Protein AF-A0A9P1F4H4-F1 (afdb_monomer_lite)

Secondary structure (DSSP, 8-state):
-------SS--EE-HHHHHHHHHHHHHHHHHHHHHHHHHHHH--HHHHHHHHHHHHHHHHHHHHHTT-SEEPPTT-HHHHHHHHHHHHHHHHHHHHHHHHHHH-GGGHHHHHHHHHHHHHHHHHHHHHHHHHHHHHHHHTTS-HHHHHHHHHHHHHHHHHHHHHHHHHHHHHHHHHHHHHHHSS-HHHHHHHHHHHHHHHHTT--HHHHHHHHHTTS------------------------PPPPP-------

Radius of gyration: 36.41 Å; chains: 1; bounding box: 91×75×61 Å

Structure (mmCIF, N/CA/C/O backbone):
data_AF-A0A9P1F4H4-F1
#
_entry.id   AF-A0A9P1F4H4-F1
#
loop_
_atom_site.group_PDB
_atom_site.id
_atom_site.type_symbol
_atom_site.label_atom_id
_atom_site.label_alt_id
_atom_site.label_comp_id
_atom_site.label_asym_id
_atom_site.label_entity_id
_atom_site.label_seq_id
_atom_site.pdbx_PDB_ins_code
_atom_site.Cartn_x
_atom_site.Cartn_y
_atom_site.Cartn_z
_atom_site.occupancy
_atom_site.B_iso_or_equiv
_atom_site.auth_seq_id
_atom_site.auth_comp_id
_atom_site.auth_asym_id
_atom_site.auth_atom_id
_atom_site.pdbx_PDB_model_num
ATOM 1 N N . MET A 1 1 ? 8.813 -5.422 3.348 1.00 33.38 1 MET A N 1
ATOM 2 C CA . MET A 1 1 ? 9.535 -4.583 2.373 1.00 33.38 1 MET A CA 1
ATOM 3 C C . MET A 1 1 ? 8.695 -4.510 1.101 1.00 33.38 1 MET A C 1
ATOM 5 O O . MET A 1 1 ? 8.593 -5.500 0.388 1.00 33.38 1 MET A O 1
ATOM 9 N N . LEU A 1 2 ? 7.966 -3.409 0.902 1.00 34.53 2 LEU A N 1
ATOM 10 C CA . LEU A 1 2 ? 7.129 -3.163 -0.278 1.00 34.53 2 LEU A CA 1
ATOM 11 C C . LEU A 1 2 ? 7.963 -2.325 -1.248 1.00 34.53 2 LEU A C 1
ATOM 13 O O . LEU A 1 2 ? 8.250 -1.175 -0.942 1.00 34.53 2 LEU A O 1
ATOM 17 N N . LYS A 1 3 ? 8.373 -2.901 -2.383 1.00 34.19 3 LYS A N 1
ATOM 18 C CA . LYS A 1 3 ? 8.986 -2.141 -3.478 1.00 34.19 3 LYS A CA 1
ATOM 19 C C . LYS A 1 3 ? 7.895 -1.248 -4.070 1.00 34.19 3 LYS A C 1
ATOM 21 O O . LYS A 1 3 ? 6.966 -1.757 -4.702 1.00 34.19 3 LYS A O 1
ATOM 26 N N . PHE A 1 4 ? 7.936 0.054 -3.804 1.00 42.41 4 PHE A N 1
ATOM 27 C CA . PHE A 1 4 ? 7.026 0.983 -4.456 1.00 42.41 4 PHE A CA 1
ATOM 28 C C . PHE A 1 4 ? 7.507 1.192 -5.890 1.00 42.41 4 PHE A C 1
ATOM 30 O O . PHE A 1 4 ? 8.654 1.521 -6.159 1.00 42.41 4 PHE A O 1
ATOM 37 N N . PHE A 1 5 ? 6.615 0.908 -6.836 1.00 48.91 5 PHE A N 1
ATOM 38 C CA . PHE A 1 5 ? 6.896 0.972 -8.261 1.00 48.91 5 PHE A CA 1
ATOM 39 C C . PHE A 1 5 ? 7.220 2.405 -8.687 1.00 48.91 5 PHE A C 1
ATOM 41 O O . PHE A 1 5 ? 6.328 3.206 -8.969 1.00 48.91 5 PHE A O 1
ATOM 48 N N . ASN A 1 6 ? 8.511 2.696 -8.800 1.00 43.12 6 ASN A N 1
ATOM 49 C CA . ASN A 1 6 ? 9.018 3.768 -9.633 1.00 43.12 6 ASN A CA 1
ATOM 50 C C . ASN A 1 6 ? 9.056 3.255 -11.082 1.00 43.12 6 ASN A C 1
ATOM 52 O O . ASN A 1 6 ? 10.020 2.649 -11.530 1.00 43.12 6 ASN A O 1
ATOM 56 N N . SER A 1 7 ? 7.959 3.435 -11.816 1.00 38.72 7 SER A N 1
ATOM 57 C CA . SER A 1 7 ? 7.973 3.338 -13.278 1.00 38.72 7 SER A CA 1
ATOM 58 C C . SER A 1 7 ? 6.879 4.228 -13.847 1.00 38.72 7 SER A C 1
ATOM 60 O O . SER A 1 7 ? 5.759 3.814 -14.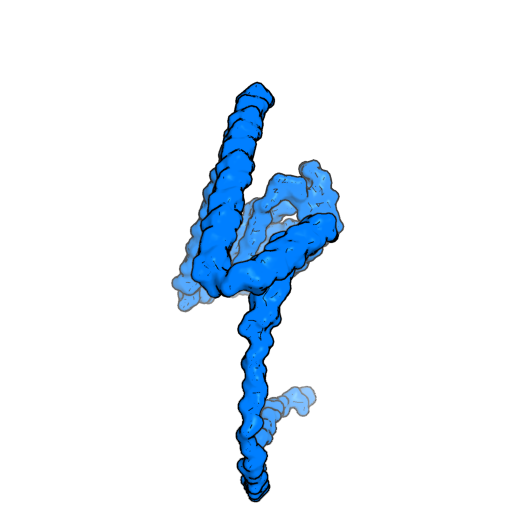147 1.00 38.72 7 SER A O 1
ATOM 62 N N . LYS A 1 8 ? 7.213 5.509 -14.009 1.00 48.25 8 LYS A N 1
ATOM 63 C CA . LYS A 1 8 ? 6.581 6.319 -15.047 1.00 48.25 8 LYS A CA 1
ATOM 64 C C . LYS A 1 8 ? 7.088 5.794 -16.390 1.00 48.25 8 LYS A C 1
ATOM 66 O O . LYS A 1 8 ? 8.049 6.341 -16.911 1.00 48.25 8 LYS A O 1
ATOM 71 N N . LYS A 1 9 ? 6.467 4.744 -16.928 1.00 52.03 9 LYS A N 1
ATOM 72 C CA . LYS A 1 9 ? 6.372 4.508 -18.385 1.00 52.03 9 LYS A CA 1
ATOM 73 C C . LYS A 1 9 ? 5.469 3.339 -18.749 1.00 52.03 9 LYS A C 1
ATOM 75 O O . LYS A 1 9 ? 4.825 3.407 -19.789 1.00 52.03 9 LYS A O 1
ATOM 80 N N . ASP A 1 10 ? 5.281 2.370 -17.861 1.00 54.84 10 ASP A N 1
ATOM 81 C CA . ASP A 1 10 ? 4.373 1.260 -18.129 1.00 54.84 10 ASP A CA 1
ATOM 82 C C . ASP A 1 10 ? 3.160 1.313 -17.198 1.00 54.84 10 ASP A C 1
ATOM 84 O O . ASP A 1 10 ? 3.206 0.881 -16.050 1.00 54.84 10 ASP A O 1
ATOM 88 N N . ASN A 1 11 ? 2.015 1.777 -17.716 1.00 67.12 11 ASN A N 1
ATOM 89 C CA . ASN A 1 11 ? 0.691 1.542 -17.111 1.00 67.12 11 ASN A CA 1
ATOM 90 C C . ASN A 1 11 ? 0.293 0.056 -17.248 1.00 67.12 11 ASN A C 1
ATOM 92 O O . ASN A 1 11 ? -0.826 -0.286 -17.641 1.00 67.12 11 ASN A O 1
ATOM 96 N N . ALA A 1 12 ? 1.244 -0.835 -16.997 1.00 78.75 12 ALA A N 1
ATOM 97 C CA . ALA A 1 12 ? 1.107 -2.266 -17.078 1.00 78.75 12 ALA A CA 1
ATOM 98 C C . ALA A 1 12 ? 0.744 -2.797 -15.697 1.00 78.75 12 ALA A C 1
ATOM 100 O O . ALA A 1 12 ? 1.462 -2.578 -14.725 1.00 78.75 12 ALA A O 1
ATOM 101 N N . LEU A 1 13 ? -0.367 -3.520 -15.607 1.00 84.12 13 LEU A N 1
ATOM 102 C CA . LEU A 1 13 ? -0.581 -4.419 -14.482 1.00 84.12 13 LEU A CA 1
ATOM 103 C C . LEU A 1 13 ? 0.118 -5.730 -14.804 1.00 84.12 13 LEU A C 1
ATOM 105 O O . LEU A 1 13 ? -0.304 -6.432 -15.720 1.00 84.12 13 LEU A O 1
ATOM 109 N N . THR A 1 14 ? 1.167 -6.050 -14.052 1.00 88.81 14 THR A N 1
ATOM 110 C CA . THR A 1 14 ? 1.870 -7.333 -14.150 1.00 88.81 14 THR A CA 1
ATOM 111 C C . THR A 1 14 ? 1.168 -8.410 -13.318 1.00 88.81 14 THR A C 1
ATOM 113 O O . THR A 1 14 ? 0.349 -8.118 -12.439 1.00 88.81 14 THR A O 1
ATOM 116 N N . ALA A 1 15 ? 1.486 -9.681 -13.576 1.00 90.00 15 ALA A N 1
ATOM 117 C CA . ALA A 1 15 ? 0.974 -10.796 -12.777 1.00 90.00 15 ALA A CA 1
ATOM 118 C C . ALA A 1 15 ? 1.385 -10.681 -11.297 1.00 90.00 15 ALA A C 1
ATOM 120 O O . ALA A 1 15 ? 0.568 -10.927 -10.407 1.00 90.00 15 ALA A O 1
ATOM 121 N N . GLU A 1 16 ? 2.610 -10.222 -11.034 1.00 91.19 16 GLU A N 1
ATOM 122 C CA . GLU A 1 16 ? 3.117 -9.979 -9.683 1.00 91.19 16 GLU A CA 1
ATOM 123 C C . GLU A 1 16 ? 2.310 -8.892 -8.958 1.00 91.19 16 GLU A C 1
ATOM 125 O O . GLU A 1 16 ? 1.878 -9.096 -7.821 1.00 91.19 16 GLU A O 1
ATOM 130 N N . MET A 1 17 ? 2.001 -7.780 -9.637 1.00 88.81 17 MET A N 1
ATOM 131 C CA . MET A 1 17 ? 1.156 -6.720 -9.077 1.00 88.81 17 MET A CA 1
ATOM 132 C C . MET A 1 17 ? -0.247 -7.231 -8.745 1.00 88.81 17 MET A C 1
ATOM 134 O O . MET A 1 17 ? -0.794 -6.912 -7.692 1.00 88.81 17 MET A O 1
ATOM 138 N N . ILE A 1 18 ? -0.843 -8.059 -9.608 1.00 92.06 18 ILE A N 1
ATOM 139 C CA . ILE A 1 18 ? -2.146 -8.677 -9.327 1.00 92.06 18 ILE A CA 1
ATOM 140 C C . ILE A 1 18 ? -2.066 -9.592 -8.097 1.00 92.06 18 ILE A C 1
ATOM 142 O O . ILE A 1 18 ? -2.954 -9.539 -7.241 1.00 92.06 18 ILE A O 1
ATOM 146 N N . ALA A 1 19 ? -1.012 -10.402 -7.969 1.00 93.12 19 ALA A N 1
ATOM 147 C CA . ALA A 1 19 ? -0.794 -11.244 -6.794 1.00 93.12 19 ALA A CA 1
ATOM 148 C C . ALA A 1 19 ? -0.626 -10.404 -5.515 1.00 93.12 19 ALA A C 1
ATOM 150 O O . ALA A 1 19 ? -1.225 -10.712 -4.481 1.00 93.12 19 ALA A O 1
ATOM 151 N N . GLN A 1 20 ? 0.117 -9.300 -5.587 1.00 93.00 20 GLN A N 1
ATOM 152 C CA . GLN A 1 20 ? 0.240 -8.334 -4.499 1.00 93.00 20 GLN A CA 1
ATOM 153 C C . GLN A 1 20 ? -1.118 -7.723 -4.127 1.00 93.00 20 GLN A C 1
ATOM 155 O O . GLN A 1 20 ? -1.509 -7.790 -2.963 1.00 93.00 20 GLN A O 1
ATOM 160 N N . PHE A 1 21 ? -1.890 -7.216 -5.092 1.00 93.69 21 PHE A N 1
ATOM 161 C CA . PHE A 1 21 ? -3.208 -6.637 -4.820 1.00 93.69 21 PHE A CA 1
ATOM 162 C C . PHE A 1 21 ? -4.179 -7.651 -4.209 1.00 93.69 21 PHE A C 1
ATOM 164 O O . PHE A 1 21 ? -4.994 -7.271 -3.369 1.00 93.69 21 PHE A O 1
ATOM 171 N N . ARG A 1 22 ? -4.089 -8.940 -4.568 1.00 95.12 22 ARG A N 1
ATOM 172 C CA . ARG A 1 22 ? -4.869 -10.012 -3.922 1.00 95.12 22 ARG A CA 1
ATOM 173 C C . ARG A 1 22 ? -4.494 -10.180 -2.449 1.00 95.12 22 ARG A C 1
ATOM 175 O O . ARG A 1 22 ? -5.396 -10.251 -1.614 1.00 95.12 22 ARG A O 1
ATOM 182 N N . ARG A 1 23 ? -3.196 -10.198 -2.123 1.00 95.81 23 ARG A N 1
ATOM 183 C CA . ARG A 1 23 ? -2.710 -10.250 -0.731 1.00 95.81 23 ARG A CA 1
ATOM 184 C C . ARG A 1 23 ? -3.177 -9.030 0.062 1.00 95.81 23 ARG A C 1
ATOM 186 O O . ARG A 1 23 ? -3.772 -9.180 1.127 1.00 95.81 23 ARG A O 1
ATOM 193 N N . GLU A 1 24 ? -3.002 -7.838 -0.501 1.00 94.25 24 GLU A N 1
ATOM 194 C CA . GLU A 1 24 ? -3.447 -6.581 0.110 1.00 94.25 24 GLU A CA 1
ATOM 195 C C . GLU A 1 24 ? -4.960 -6.563 0.339 1.00 94.25 24 GLU A C 1
ATOM 197 O O . GLU A 1 24 ? -5.418 -6.167 1.406 1.00 94.25 24 GLU A O 1
ATOM 202 N N . ARG A 1 25 ? -5.758 -7.056 -0.615 1.00 95.12 25 ARG A N 1
ATOM 203 C CA . ARG A 1 25 ? -7.213 -7.162 -0.458 1.00 95.12 25 ARG A CA 1
ATOM 204 C C . ARG A 1 25 ? -7.600 -8.025 0.738 1.00 95.12 25 ARG A C 1
ATOM 206 O O . ARG A 1 25 ? -8.531 -7.666 1.453 1.00 95.12 25 ARG A O 1
ATOM 213 N N . ASN A 1 26 ? -6.943 -9.167 0.923 1.00 96.06 26 ASN A N 1
ATOM 214 C CA . ASN A 1 26 ? -7.241 -10.066 2.037 1.00 96.06 26 ASN A CA 1
ATOM 215 C C . ASN A 1 26 ? -6.851 -9.437 3.377 1.00 96.06 26 ASN A C 1
ATOM 217 O O . ASN A 1 26 ? -7.652 -9.472 4.306 1.00 96.06 26 ASN A O 1
ATOM 221 N N . SER A 1 27 ? -5.692 -8.777 3.439 1.00 95.94 27 SER A N 1
ATOM 222 C CA . SER A 1 27 ? -5.282 -7.999 4.613 1.00 95.94 27 SER A CA 1
ATOM 223 C C . SER A 1 27 ? -6.310 -6.910 4.959 1.00 95.94 27 SER A C 1
ATOM 225 O O . SER A 1 27 ? -6.843 -6.887 6.066 1.00 95.94 27 SER A O 1
ATOM 227 N N . LEU A 1 28 ? -6.723 -6.100 3.975 1.00 96.12 28 LEU A N 1
ATOM 228 C CA . LEU A 1 28 ? -7.724 -5.044 4.167 1.00 96.12 28 LEU A CA 1
ATOM 229 C C . LEU A 1 28 ? -9.092 -5.578 4.614 1.00 96.12 28 LEU A C 1
ATOM 231 O O . LEU A 1 28 ? -9.788 -4.900 5.366 1.00 96.12 28 LEU A O 1
ATOM 235 N N . LYS A 1 29 ? -9.503 -6.777 4.177 1.00 97.31 29 LYS A N 1
ATOM 236 C CA . LYS A 1 29 ? -10.727 -7.417 4.692 1.00 97.31 29 LYS A CA 1
ATOM 237 C C . LYS A 1 29 ? -10.613 -7.716 6.186 1.00 97.31 29 LYS A C 1
ATOM 239 O O . LYS A 1 29 ? -11.554 -7.427 6.918 1.00 97.31 29 LYS A O 1
ATOM 244 N N . GLY A 1 30 ? -9.474 -8.257 6.623 1.00 96.75 30 GLY A N 1
ATOM 245 C CA . GLY A 1 30 ? -9.198 -8.519 8.037 1.00 96.75 30 GLY A CA 1
ATOM 246 C C . GLY A 1 30 ? -9.217 -7.237 8.869 1.00 96.75 30 GLY A C 1
ATOM 247 O O . GLY A 1 30 ? -9.912 -7.167 9.884 1.00 96.75 30 GLY A O 1
ATOM 248 N N . SER A 1 31 ? -8.548 -6.182 8.398 1.00 96.81 31 SER A N 1
ATOM 249 C CA . SER A 1 31 ? -8.565 -4.874 9.065 1.00 96.81 31 SER A CA 1
ATOM 250 C C . SER A 1 31 ? -9.961 -4.244 9.094 1.00 96.81 31 SER A C 1
ATOM 252 O O . SER A 1 31 ? -10.329 -3.655 10.104 1.00 96.81 31 SER A O 1
ATOM 254 N N . HIS A 1 32 ? -10.766 -4.388 8.033 1.00 97.75 32 HIS A N 1
ATOM 255 C CA . HIS A 1 32 ? -12.146 -3.887 8.009 1.00 97.75 32 HIS A CA 1
ATOM 256 C C . HIS A 1 32 ? -13.021 -4.595 9.042 1.00 97.75 32 HIS A C 1
ATOM 258 O O . HIS A 1 32 ? -13.700 -3.928 9.815 1.00 97.75 32 HIS A O 1
ATOM 264 N N . ALA A 1 33 ? -12.985 -5.931 9.072 1.00 97.75 33 ALA A N 1
ATOM 265 C CA . ALA A 1 33 ? -13.732 -6.721 10.047 1.00 97.75 33 ALA A CA 1
ATOM 266 C C . ALA A 1 33 ? -13.307 -6.384 11.485 1.00 97.75 33 ALA A C 1
ATOM 268 O O . ALA A 1 33 ? -14.147 -6.249 12.368 1.00 97.75 33 ALA A O 1
ATOM 269 N N . THR A 1 34 ? -12.007 -6.162 11.703 1.00 96.75 34 THR A N 1
ATOM 270 C CA . THR A 1 34 ? -11.472 -5.731 13.002 1.00 96.75 34 THR A CA 1
ATOM 271 C C . THR A 1 34 ? -11.993 -4.346 13.389 1.00 96.75 34 THR A C 1
ATOM 273 O O . THR A 1 34 ? -12.452 -4.159 14.513 1.00 96.75 34 THR A O 1
ATOM 276 N N . ALA A 1 35 ? -11.964 -3.377 12.468 1.00 97.19 35 ALA A N 1
ATOM 277 C CA . ALA A 1 35 ? -12.493 -2.035 12.703 1.00 97.19 35 ALA A CA 1
ATOM 278 C C . ALA A 1 35 ? -13.992 -2.062 13.032 1.00 97.19 35 ALA A C 1
ATOM 280 O O . ALA A 1 35 ? -14.436 -1.385 13.953 1.00 97.19 35 ALA A O 1
ATOM 281 N N . GLU A 1 36 ? -14.764 -2.862 12.302 1.00 97.56 36 GLU A N 1
ATOM 282 C CA . GLU A 1 36 ? -16.201 -3.029 12.511 1.00 97.56 36 GLU A CA 1
ATOM 283 C C . GLU A 1 36 ? -16.513 -3.667 13.872 1.00 97.56 36 GLU A C 1
ATOM 285 O O . GLU A 1 36 ? -17.334 -3.141 14.623 1.00 97.56 36 GLU A O 1
ATOM 290 N N . ALA A 1 37 ? -15.805 -4.740 14.237 1.00 97.56 37 ALA A N 1
ATOM 291 C CA . ALA A 1 37 ? -15.946 -5.384 15.541 1.00 97.56 37 ALA A CA 1
ATOM 292 C C . ALA A 1 37 ? -15.617 -4.418 16.690 1.00 97.56 37 ALA A C 1
ATOM 294 O O . ALA A 1 37 ? -16.403 -4.270 17.625 1.00 97.56 37 ALA A O 1
ATOM 295 N N . MET A 1 38 ? -14.494 -3.702 16.595 1.00 97.50 38 MET A N 1
ATOM 296 C CA . MET A 1 38 ? -14.090 -2.739 17.621 1.00 97.50 38 MET A CA 1
ATOM 297 C C . MET A 1 38 ? -15.048 -1.549 17.704 1.00 97.50 38 MET A C 1
ATOM 299 O O . MET A 1 38 ? -15.391 -1.130 18.803 1.00 97.50 38 MET A O 1
ATOM 303 N N . TRP A 1 39 ? -15.548 -1.042 16.573 1.00 97.69 39 TRP A N 1
ATOM 304 C CA . TRP A 1 39 ? -16.585 -0.009 16.569 1.00 97.69 39 TRP A CA 1
ATOM 305 C C . TRP A 1 39 ? -17.855 -0.485 17.276 1.00 97.69 39 TRP A C 1
ATOM 307 O O . TRP A 1 39 ? -18.455 0.268 18.042 1.00 97.69 39 TRP A O 1
ATOM 317 N N . ASN A 1 40 ? -18.268 -1.731 17.049 1.00 97.25 40 ASN A N 1
ATOM 318 C CA . ASN A 1 40 ? -19.447 -2.288 17.701 1.00 97.25 40 ASN A CA 1
ATOM 319 C C . ASN A 1 40 ? -19.282 -2.415 19.217 1.00 97.25 40 ASN A C 1
ATOM 321 O O . ASN A 1 40 ? -20.259 -2.183 19.926 1.00 97.25 40 ASN A O 1
ATOM 325 N N . LEU A 1 41 ? -18.067 -2.696 19.691 1.00 96.81 41 LEU A N 1
ATOM 326 C CA . LEU A 1 41 ? -17.746 -2.805 21.113 1.00 96.81 41 LEU A CA 1
ATOM 327 C C . LEU A 1 41 ? -17.575 -1.446 21.798 1.00 96.81 41 LEU A C 1
ATOM 329 O O . LEU A 1 41 ? -18.148 -1.221 22.858 1.00 96.81 41 LEU A O 1
ATOM 333 N N . THR A 1 42 ? -16.777 -0.544 21.223 1.00 96.19 42 THR A N 1
ATOM 334 C CA . THR A 1 42 ? -16.325 0.669 21.927 1.00 96.19 42 THR A CA 1
ATOM 335 C C . THR A 1 42 ? -17.044 1.938 21.498 1.00 96.19 42 THR A C 1
ATOM 337 O O . THR A 1 42 ? -17.019 2.922 22.230 1.00 96.19 42 THR A O 1
ATOM 340 N N . LYS A 1 43 ? -17.647 1.951 20.302 1.00 96.44 43 LYS A N 1
ATOM 341 C CA . LYS A 1 43 ? -18.235 3.150 19.681 1.00 96.44 43 LYS A CA 1
ATOM 342 C C . LYS A 1 43 ? -17.264 4.343 19.618 1.00 96.44 43 LYS A C 1
ATOM 344 O O . LYS A 1 43 ? -17.688 5.495 19.570 1.00 96.44 43 LYS A O 1
ATOM 349 N N . GLU A 1 44 ? -15.954 4.087 19.553 1.00 95.50 44 GLU A N 1
ATOM 350 C CA . GLU A 1 44 ? -14.944 5.139 19.389 1.00 95.50 44 GLU A CA 1
ATOM 351 C C . GLU A 1 44 ? -14.770 5.550 17.917 1.00 95.50 44 GLU A C 1
ATOM 353 O O . GLU A 1 44 ? -14.616 4.719 17.017 1.00 95.50 44 GLU A O 1
ATOM 358 N N . THR A 1 45 ? -14.717 6.860 17.664 1.00 96.25 45 THR A N 1
ATOM 359 C CA . THR A 1 45 ? -14.654 7.464 16.319 1.00 96.25 45 THR A CA 1
ATOM 360 C C . T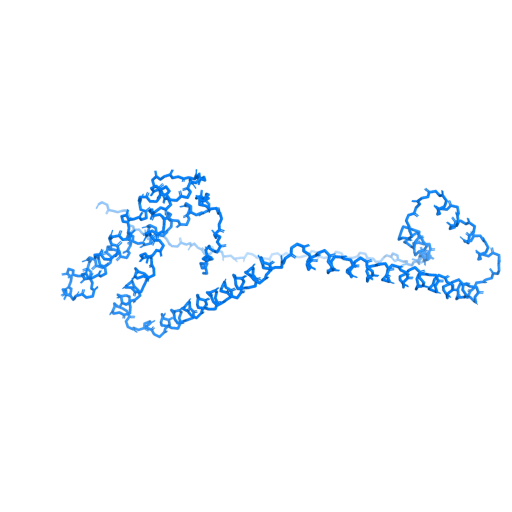HR A 1 45 ? -13.525 6.917 15.442 1.00 96.25 45 THR A C 1
ATOM 362 O O . THR A 1 45 ? -13.700 6.784 14.229 1.00 96.25 45 THR A O 1
ATOM 365 N N . ILE A 1 46 ? -12.381 6.556 16.033 1.00 96.38 46 ILE A N 1
ATOM 366 C CA . ILE A 1 46 ? -11.231 6.004 15.304 1.00 96.38 46 ILE A CA 1
ATOM 367 C C . ILE A 1 46 ? -11.595 4.733 14.525 1.00 96.38 46 ILE A C 1
ATOM 369 O O . ILE A 1 46 ? -11.223 4.606 13.358 1.00 96.38 46 ILE A O 1
ATOM 373 N N . TYR A 1 47 ? -12.396 3.840 15.113 1.00 97.44 47 TYR A N 1
ATOM 374 C CA . TYR A 1 47 ? -12.817 2.597 14.468 1.00 97.44 47 TYR A CA 1
ATOM 375 C C . TYR A 1 47 ? -13.860 2.848 13.375 1.00 97.44 47 TYR A C 1
ATOM 377 O O . TYR A 1 47 ? -13.791 2.235 12.310 1.00 97.44 47 TYR A O 1
ATOM 385 N N . MET A 1 48 ? -14.763 3.820 13.564 1.00 97.62 48 MET A N 1
ATOM 386 C CA . MET A 1 48 ? -15.680 4.256 12.502 1.00 97.62 48 MET A CA 1
ATOM 387 C C . MET A 1 48 ? -14.911 4.821 11.296 1.00 97.62 48 MET A C 1
ATOM 389 O O . MET A 1 48 ? -15.226 4.497 10.145 1.00 97.62 48 MET A O 1
ATOM 393 N N . ILE A 1 49 ? -13.912 5.677 11.537 1.00 97.31 49 ILE A N 1
ATOM 394 C CA . ILE A 1 49 ? -13.077 6.256 10.475 1.00 97.31 49 ILE A CA 1
ATOM 395 C C . ILE A 1 49 ? -12.266 5.156 9.780 1.00 97.31 49 ILE A C 1
ATOM 397 O O . ILE A 1 49 ? -12.219 5.134 8.546 1.00 97.31 49 ILE A O 1
ATOM 401 N N . ALA A 1 50 ? -11.685 4.223 10.541 1.00 96.88 50 ALA A N 1
ATOM 402 C CA . ALA A 1 50 ? -10.957 3.075 10.007 1.00 96.88 50 ALA A CA 1
ATOM 403 C C . ALA A 1 50 ? -11.848 2.225 9.096 1.00 96.88 50 ALA A C 1
ATOM 405 O O . ALA A 1 50 ? -11.502 2.015 7.936 1.00 96.88 50 ALA A O 1
ATOM 406 N N . MET A 1 51 ? -13.040 1.838 9.556 1.00 96.81 51 MET A N 1
ATOM 407 C CA . MET A 1 51 ? -14.006 1.067 8.768 1.00 96.81 51 MET A CA 1
ATOM 408 C C . MET A 1 51 ? -14.345 1.766 7.442 1.00 96.81 51 MET A C 1
ATOM 410 O O . MET A 1 51 ? -14.225 1.171 6.368 1.00 96.81 51 MET A O 1
ATOM 414 N N . LYS A 1 52 ? -14.695 3.062 7.479 1.00 97.12 52 LYS A N 1
ATOM 415 C CA . LYS A 1 52 ? -15.023 3.843 6.270 1.00 97.12 52 LYS A CA 1
ATOM 416 C C . LYS A 1 52 ? -13.841 3.933 5.301 1.00 97.12 52 LYS A C 1
ATOM 418 O O . LYS A 1 52 ? -14.012 3.750 4.091 1.00 97.12 52 LYS A O 1
ATOM 423 N N . THR A 1 53 ? -12.649 4.207 5.822 1.00 97.00 53 THR A N 1
ATOM 424 C CA . THR A 1 53 ? -11.433 4.404 5.021 1.00 97.00 53 THR A CA 1
ATOM 425 C C . THR A 1 53 ? -10.971 3.092 4.394 1.00 97.00 53 THR A C 1
ATOM 427 O O . THR A 1 53 ? -10.809 3.018 3.174 1.00 97.00 53 THR A O 1
ATOM 430 N N . VAL A 1 54 ? -10.857 2.030 5.194 1.00 96.94 54 VAL A N 1
ATOM 431 C CA . VAL A 1 54 ? -10.487 0.686 4.731 1.00 96.94 54 VAL A CA 1
ATOM 432 C C . VAL A 1 54 ? -11.520 0.165 3.735 1.00 96.94 54 VAL A C 1
ATOM 434 O O . VAL A 1 54 ? -11.151 -0.330 2.671 1.00 96.94 54 VAL A O 1
ATOM 437 N N . GLY A 1 55 ? -12.816 0.351 4.000 1.00 96.94 55 GLY A N 1
ATOM 438 C CA . GLY A 1 55 ? -13.889 -0.069 3.098 1.00 96.94 55 GLY A CA 1
ATOM 439 C C . GLY A 1 55 ? -13.828 0.625 1.733 1.00 96.94 55 GLY A C 1
ATOM 440 O O . GLY A 1 55 ? -14.026 -0.012 0.692 1.00 96.94 55 GLY A O 1
ATOM 441 N N . LYS A 1 56 ? -13.493 1.921 1.697 1.00 96.75 56 LYS A N 1
ATOM 442 C CA . LYS A 1 56 ? -13.285 2.668 0.446 1.00 96.75 56 LYS A CA 1
ATOM 443 C C . LYS A 1 56 ? -12.080 2.131 -0.330 1.00 96.75 56 LYS A C 1
ATOM 445 O O . LYS A 1 56 ? -12.204 1.861 -1.528 1.00 96.75 56 LYS A O 1
ATOM 450 N N . THR A 1 57 ? -10.954 1.917 0.344 1.00 96.25 57 THR A N 1
ATOM 451 C CA . THR A 1 57 ? -9.725 1.377 -0.257 1.00 96.25 57 THR A CA 1
ATOM 452 C C . THR A 1 57 ? -9.928 -0.049 -0.773 1.00 96.25 57 THR A C 1
ATOM 454 O O . THR A 1 57 ? -9.522 -0.366 -1.890 1.00 96.25 57 THR A O 1
ATOM 457 N N . LEU A 1 58 ? -10.665 -0.886 -0.038 1.00 96.31 58 LEU A N 1
ATOM 458 C CA . LEU A 1 58 ? -11.032 -2.243 -0.444 1.00 96.31 58 LEU A CA 1
ATOM 459 C C . LEU A 1 58 ? -11.862 -2.247 -1.738 1.00 96.31 58 LEU A C 1
ATOM 461 O O . LEU A 1 58 ? -11.605 -3.040 -2.649 1.00 96.31 58 LEU A O 1
ATOM 465 N N . LYS A 1 59 ? -12.837 -1.334 -1.857 1.00 96.06 59 LYS A N 1
ATOM 466 C CA . LYS A 1 59 ? -13.632 -1.158 -3.085 1.00 96.06 59 LYS A CA 1
ATOM 467 C C . LYS A 1 59 ? -12.759 -0.722 -4.264 1.00 96.06 59 LYS A C 1
ATOM 469 O O . LYS A 1 59 ? -12.970 -1.203 -5.378 1.00 96.06 59 LYS A O 1
ATOM 474 N N . MET A 1 60 ? -11.787 0.163 -4.042 1.00 94.75 60 MET A N 1
ATOM 475 C CA . MET A 1 60 ? -10.838 0.590 -5.078 1.00 94.75 60 MET A CA 1
ATOM 476 C C . MET A 1 60 ? -9.938 -0.564 -5.526 1.00 94.75 60 MET A C 1
ATOM 478 O O . MET A 1 60 ? -9.859 -0.827 -6.724 1.00 94.75 60 MET A O 1
ATOM 482 N N . ASN A 1 61 ? -9.360 -1.315 -4.586 1.00 94.25 61 ASN A N 1
ATOM 483 C CA . ASN A 1 61 ? -8.536 -2.488 -4.877 1.00 94.25 61 ASN A CA 1
ATOM 484 C C . ASN A 1 61 ? -9.315 -3.540 -5.692 1.00 94.25 61 ASN A C 1
ATOM 486 O O . ASN A 1 61 ? -8.848 -3.993 -6.736 1.00 94.25 61 ASN A O 1
ATOM 490 N N . LYS A 1 62 ? -10.568 -3.839 -5.305 1.00 95.19 62 LYS A N 1
ATOM 491 C CA . LYS A 1 62 ? -11.453 -4.743 -6.065 1.00 95.19 62 LYS A CA 1
ATOM 492 C C . LYS A 1 62 ? -11.625 -4.293 -7.524 1.00 95.19 62 LYS A C 1
ATOM 494 O O . LYS A 1 62 ? -11.633 -5.133 -8.419 1.00 95.19 62 LYS A O 1
ATOM 499 N N . LYS A 1 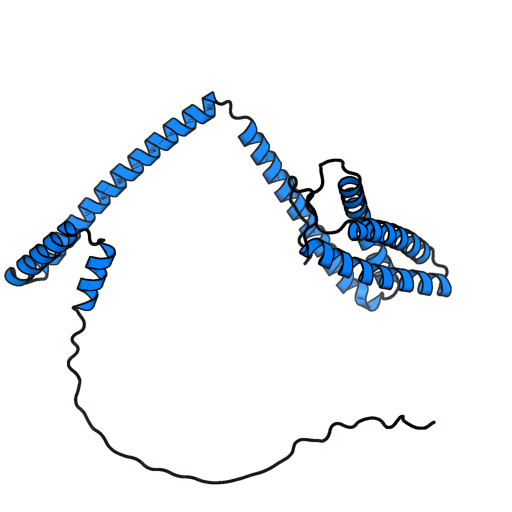63 ? -11.749 -2.982 -7.770 1.00 93.12 63 LYS A N 1
ATOM 500 C CA . LYS A 1 63 ? -11.886 -2.407 -9.123 1.00 93.12 63 LYS A CA 1
ATOM 501 C C . LYS A 1 63 ? -10.595 -2.447 -9.946 1.00 93.12 63 LYS A C 1
ATOM 503 O O . LYS A 1 63 ? -10.687 -2.367 -11.171 1.00 93.12 63 LYS A O 1
ATOM 508 N N . VAL A 1 64 ? -9.431 -2.498 -9.298 1.00 91.06 64 VAL A N 1
ATOM 509 C CA . VAL A 1 64 ? -8.130 -2.697 -9.956 1.00 91.06 64 VAL A CA 1
ATOM 510 C C . VAL A 1 64 ? -7.981 -4.170 -10.338 1.00 91.06 64 VAL A C 1
ATOM 512 O O . VAL A 1 64 ? -7.749 -4.480 -11.503 1.00 91.06 64 VAL A O 1
ATOM 515 N N . LEU A 1 65 ? -8.243 -5.085 -9.399 1.00 92.06 65 LEU A N 1
ATOM 516 C CA . LEU A 1 65 ? -8.175 -6.533 -9.626 1.00 92.06 65 LEU A CA 1
ATOM 517 C C . LEU A 1 65 ? -9.115 -7.034 -10.727 1.00 92.06 65 LEU A C 1
ATOM 519 O O . LEU A 1 65 ? -8.763 -7.965 -11.442 1.00 92.06 65 LEU A O 1
ATOM 523 N N . SER A 1 66 ? -10.290 -6.419 -10.892 1.00 91.62 66 SER A N 1
ATOM 524 C CA . SER A 1 66 ? -11.265 -6.836 -11.908 1.00 91.62 66 SER A CA 1
ATOM 525 C C . SER A 1 66 ? -10.814 -6.588 -13.353 1.00 91.62 66 SER A C 1
ATOM 527 O O . SER A 1 66 ? -11.548 -6.932 -14.270 1.00 91.62 66 SER A O 1
ATOM 529 N N . ARG A 1 67 ? -9.690 -5.897 -13.575 1.00 88.06 67 ARG A N 1
ATOM 530 C CA . ARG A 1 67 ? -9.189 -5.577 -14.919 1.00 88.06 67 ARG A CA 1
ATOM 531 C C . ARG A 1 67 ? -8.215 -6.629 -15.448 1.00 88.06 67 ARG A C 1
ATOM 533 O O . ARG A 1 67 ? -8.225 -6.890 -16.641 1.00 88.06 67 ARG A O 1
ATOM 540 N N . GLY A 1 68 ? -7.443 -7.262 -14.563 1.00 86.62 68 GLY A N 1
ATOM 541 C CA . GLY A 1 68 ? -6.454 -8.274 -14.936 1.00 86.62 68 GLY A CA 1
ATOM 542 C C . GLY A 1 68 ? -5.141 -7.699 -15.480 1.00 86.62 68 GLY A C 1
ATOM 543 O O . GLY A 1 68 ? -4.935 -6.481 -15.521 1.00 86.62 68 GLY A O 1
ATOM 544 N N . VAL A 1 69 ? -4.244 -8.612 -15.853 1.00 88.94 69 VAL A N 1
ATOM 545 C CA . VAL A 1 69 ? -2.893 -8.327 -16.360 1.00 88.94 69 VAL A CA 1
ATOM 546 C C . VAL A 1 69 ? -2.996 -7.765 -17.775 1.00 88.94 69 VAL A C 1
ATOM 548 O O . VAL A 1 69 ? -3.518 -8.437 -18.659 1.00 88.94 69 VAL A O 1
ATOM 551 N N . CYS A 1 70 ? -2.537 -6.533 -17.991 1.00 86.12 70 CYS A N 1
ATOM 552 C CA . CYS A 1 70 ? -2.508 -5.902 -19.314 1.00 86.12 70 CYS A CA 1
ATOM 553 C C . CYS A 1 70 ? -1.685 -4.604 -19.279 1.00 86.12 70 CYS A C 1
ATOM 555 O O . CYS A 1 70 ? -1.531 -3.995 -18.216 1.00 86.12 70 CYS A O 1
ATOM 557 N N . LYS A 1 71 ? -1.216 -4.150 -20.447 1.00 85.69 71 LYS A N 1
ATOM 558 C CA . LYS A 1 71 ? -0.718 -2.785 -20.656 1.00 85.69 71 LYS A CA 1
ATOM 559 C C . LYS A 1 71 ? -1.894 -1.880 -21.004 1.00 85.69 71 LYS A C 1
ATOM 561 O O . LYS A 1 71 ? -2.548 -2.071 -22.024 1.00 85.69 71 LYS A O 1
ATOM 566 N N . TYR A 1 72 ? -2.175 -0.899 -20.156 1.00 84.94 72 TYR A N 1
ATOM 567 C CA . TYR A 1 72 ? -3.280 0.026 -20.373 1.00 84.94 72 TYR A CA 1
ATOM 568 C C . TYR A 1 72 ? -2.786 1.335 -20.976 1.00 84.94 72 TYR A C 1
ATOM 570 O O . TYR A 1 72 ? -1.720 1.833 -20.621 1.00 84.94 72 TYR A O 1
ATOM 578 N N . ALA A 1 73 ? -3.602 1.942 -21.838 1.00 83.69 73 ALA A N 1
ATOM 579 C CA . ALA A 1 73 ? -3.318 3.282 -22.329 1.00 83.69 73 ALA A CA 1
ATOM 580 C C . ALA A 1 73 ? -3.200 4.283 -21.157 1.00 83.69 73 ALA A C 1
ATOM 582 O O . ALA A 1 73 ? -3.955 4.173 -20.169 1.00 83.69 73 ALA A O 1
ATOM 583 N N . PRO A 1 74 ? -2.296 5.276 -21.256 1.00 79.44 74 PRO A N 1
ATOM 584 C CA . PRO A 1 74 ? -2.273 6.396 -20.323 1.00 79.44 74 PRO A CA 1
ATOM 585 C C . PRO A 1 74 ? -3.647 7.079 -20.294 1.00 79.44 74 PRO A C 1
ATOM 587 O O . PRO A 1 74 ? -4.357 7.122 -21.294 1.00 79.44 74 PRO A O 1
ATOM 590 N N . ASN A 1 75 ? -4.070 7.550 -19.118 1.00 83.00 75 ASN A N 1
ATOM 591 C CA . ASN A 1 75 ? -5.396 8.146 -18.863 1.00 83.00 75 ASN A CA 1
ATOM 592 C C . ASN A 1 75 ? -6.616 7.221 -19.034 1.00 83.00 75 ASN A C 1
ATOM 594 O O . ASN A 1 75 ? -7.753 7.645 -18.794 1.00 83.00 75 ASN A O 1
ATOM 598 N N . SER A 1 76 ? -6.415 5.938 -19.348 1.00 87.69 76 SER A N 1
ATOM 599 C CA . SER A 1 76 ? -7.502 4.959 -19.348 1.00 87.69 76 SER A CA 1
ATOM 600 C C . SER A 1 76 ? -8.212 4.899 -17.991 1.00 87.69 76 SER A C 1
ATOM 602 O O . SER A 1 76 ? -7.675 5.236 -16.930 1.00 87.69 76 SER A O 1
ATOM 604 N N . THR A 1 77 ? -9.451 4.413 -17.992 1.00 88.25 77 THR A N 1
ATOM 605 C CA . THR A 1 77 ? -10.210 4.199 -16.752 1.00 88.25 77 THR A CA 1
ATOM 606 C C . THR A 1 77 ? -9.470 3.286 -15.768 1.00 88.25 77 THR A C 1
ATOM 608 O O . THR A 1 77 ? -9.605 3.465 -14.560 1.00 88.25 77 THR A O 1
ATOM 611 N N . THR A 1 78 ? -8.679 2.323 -16.251 1.00 87.25 78 THR A N 1
ATOM 612 C CA . THR A 1 78 ? -7.857 1.456 -15.394 1.00 87.25 78 THR A CA 1
ATOM 613 C C . THR A 1 78 ? -6.672 2.208 -14.800 1.00 87.25 78 THR A C 1
ATOM 615 O O . THR A 1 78 ? -6.494 2.146 -13.586 1.00 87.25 78 THR A O 1
ATOM 618 N N . ALA A 1 79 ? -5.939 2.987 -15.602 1.00 86.12 79 ALA A N 1
ATOM 619 C CA . ALA A 1 79 ? -4.841 3.824 -15.110 1.00 86.12 79 ALA A CA 1
ATOM 620 C C . ALA A 1 79 ? -5.326 4.813 -14.034 1.00 86.12 79 ALA A C 1
ATOM 622 O O . ALA A 1 79 ? -4.745 4.904 -12.955 1.00 86.12 79 ALA A O 1
ATOM 623 N N . ARG A 1 80 ? -6.478 5.465 -14.256 1.00 89.06 80 ARG A N 1
ATOM 624 C CA . ARG A 1 80 ? -7.105 6.353 -13.259 1.00 89.06 80 ARG A CA 1
ATOM 625 C C . ARG A 1 80 ? -7.488 5.624 -11.969 1.00 89.06 80 ARG A C 1
ATOM 627 O O . ARG A 1 80 ? -7.319 6.169 -10.883 1.00 89.06 80 ARG A O 1
ATOM 634 N N . ARG A 1 81 ? -8.003 4.392 -12.063 1.00 90.00 81 ARG A N 1
ATOM 635 C CA . ARG A 1 81 ? -8.341 3.568 -10.886 1.00 90.00 81 ARG A CA 1
ATOM 636 C C . ARG A 1 81 ? -7.101 3.148 -10.106 1.00 90.00 81 ARG A C 1
ATOM 638 O O . ARG A 1 81 ? -7.136 3.195 -8.880 1.00 90.00 81 ARG A O 1
ATOM 645 N N . LEU A 1 82 ? -6.040 2.751 -10.805 1.00 90.44 82 LEU A N 1
ATOM 646 C CA . LEU A 1 82 ? -4.766 2.386 -10.197 1.00 90.44 82 LEU A CA 1
ATOM 647 C C . LEU A 1 82 ? -4.163 3.585 -9.455 1.00 90.44 82 LEU A C 1
ATOM 649 O O . LEU A 1 82 ? -3.868 3.471 -8.269 1.00 90.44 82 LEU A O 1
ATOM 653 N N . ALA A 1 83 ? -4.109 4.751 -10.102 1.00 89.00 83 ALA A N 1
ATOM 654 C CA . ALA A 1 83 ? -3.647 5.990 -9.481 1.00 89.00 83 ALA A CA 1
ATOM 655 C C . ALA A 1 83 ? -4.504 6.389 -8.266 1.00 89.00 83 ALA A C 1
ATOM 657 O O . ALA A 1 83 ? -3.977 6.773 -7.224 1.00 89.00 83 ALA A O 1
ATOM 658 N N . ALA A 1 84 ? -5.832 6.256 -8.357 1.00 89.88 84 ALA A N 1
ATOM 659 C CA . ALA A 1 84 ? -6.726 6.531 -7.234 1.00 89.88 84 ALA A CA 1
ATOM 660 C C . ALA A 1 84 ? -6.486 5.581 -6.048 1.00 89.88 84 ALA A C 1
ATOM 662 O O . ALA A 1 84 ? -6.487 6.031 -4.903 1.00 89.88 84 ALA A O 1
ATOM 663 N N . TYR A 1 85 ? -6.256 4.290 -6.312 1.00 92.12 85 TYR A N 1
ATOM 664 C CA . TYR A 1 85 ? -5.898 3.317 -5.280 1.00 92.12 85 TYR A CA 1
ATOM 665 C C . TYR A 1 85 ? -4.558 3.663 -4.627 1.00 92.12 85 TYR A C 1
ATOM 667 O O . TYR A 1 85 ? -4.490 3.774 -3.407 1.00 92.12 85 TYR A O 1
ATOM 675 N N . GLN A 1 86 ? -3.522 3.905 -5.433 1.00 91.12 86 GLN A N 1
ATOM 676 C CA . GLN A 1 86 ? -2.191 4.281 -4.952 1.00 91.12 86 GLN A CA 1
ATOM 677 C C . GLN A 1 86 ? -2.225 5.568 -4.121 1.00 91.12 86 GLN A C 1
ATOM 679 O O . GLN A 1 86 ? -1.555 5.652 -3.100 1.00 91.12 86 GLN A O 1
ATOM 684 N N . LYS A 1 87 ? -3.065 6.542 -4.492 1.00 91.25 87 LYS A N 1
ATOM 685 C CA . LYS A 1 87 ? -3.264 7.772 -3.712 1.00 91.25 87 LYS A CA 1
ATOM 686 C C . LYS A 1 87 ? -3.980 7.525 -2.379 1.00 91.25 87 LYS A C 1
ATOM 688 O O . LYS A 1 87 ? -3.692 8.203 -1.400 1.00 91.25 87 LYS A O 1
ATOM 693 N N . ALA A 1 88 ? -4.927 6.588 -2.332 1.00 91.44 88 ALA A N 1
ATOM 694 C CA . ALA A 1 88 ? -5.692 6.279 -1.121 1.00 91.44 88 ALA A CA 1
ATOM 695 C C . ALA A 1 88 ? -4.948 5.345 -0.150 1.00 91.44 88 ALA A C 1
ATOM 697 O O . ALA A 1 88 ? -5.213 5.375 1.052 1.00 91.44 88 ALA A O 1
ATOM 698 N N . LYS A 1 89 ? -4.027 4.520 -0.659 1.00 92.00 89 LYS A N 1
ATOM 699 C CA . LYS A 1 89 ? -3.335 3.478 0.107 1.00 92.00 89 LYS A CA 1
ATOM 700 C C . LYS A 1 89 ? -2.560 4.014 1.325 1.00 92.00 89 LYS A C 1
ATOM 702 O O . LYS A 1 89 ? -2.799 3.474 2.399 1.00 92.00 89 LYS A O 1
ATOM 707 N N . PRO A 1 90 ? -1.763 5.099 1.245 1.00 91.19 90 PRO A N 1
ATOM 708 C CA . PRO A 1 90 ? -1.030 5.607 2.409 1.00 91.19 90 PRO A CA 1
ATOM 709 C C . PRO A 1 90 ? -1.944 6.051 3.557 1.00 91.19 90 PRO A C 1
ATOM 711 O O . PRO A 1 90 ? -1.702 5.729 4.715 1.00 91.19 90 PRO A O 1
ATOM 714 N N . ALA A 1 91 ? -3.046 6.739 3.240 1.00 91.31 91 ALA A N 1
ATOM 715 C CA . ALA A 1 91 ? -4.028 7.138 4.249 1.00 91.31 91 ALA A CA 1
ATOM 716 C C . ALA A 1 91 ? -4.703 5.917 4.897 1.00 91.31 91 ALA A C 1
ATOM 718 O O . ALA A 1 91 ? -4.983 5.916 6.095 1.00 91.31 91 ALA A O 1
ATOM 719 N N . CYS A 1 92 ? -4.942 4.867 4.105 1.00 95.00 92 CYS A N 1
ATOM 720 C CA . CYS A 1 92 ? -5.459 3.597 4.596 1.00 95.00 92 CYS A CA 1
ATOM 721 C C . CYS A 1 92 ? -4.470 2.887 5.531 1.00 95.00 92 CYS A C 1
ATOM 723 O O . CYS A 1 92 ? -4.882 2.336 6.544 1.00 95.00 92 CYS A O 1
ATOM 725 N N . ASP A 1 93 ? -3.180 2.906 5.213 1.00 93.06 93 ASP A N 1
ATOM 726 C CA . ASP A 1 93 ? -2.160 2.252 6.035 1.00 93.06 93 ASP A CA 1
ATOM 727 C C . ASP A 1 93 ? -1.991 2.972 7.373 1.00 93.06 93 ASP A C 1
ATOM 729 O O . ASP A 1 93 ? -2.003 2.336 8.425 1.00 93.06 93 ASP A O 1
ATOM 733 N N . ASN A 1 94 ? -1.977 4.306 7.353 1.00 93.69 94 ASN A N 1
ATOM 734 C CA . ASN A 1 94 ? -1.899 5.107 8.571 1.00 93.69 94 ASN A CA 1
ATOM 735 C C . ASN A 1 94 ? -3.096 4.869 9.502 1.00 93.69 94 ASN A C 1
ATOM 737 O O . ASN A 1 94 ? -2.909 4.720 10.707 1.00 93.69 94 ASN A O 1
ATOM 741 N N . ILE A 1 95 ? -4.327 4.805 8.976 1.00 95.50 95 ILE A N 1
ATOM 742 C CA . ILE A 1 95 ? -5.501 4.570 9.832 1.00 95.50 95 ILE A CA 1
ATOM 743 C C . ILE A 1 95 ? -5.528 3.151 10.408 1.00 95.50 95 ILE A C 1
ATOM 745 O O . ILE A 1 95 ? -5.970 2.975 11.540 1.00 95.50 95 ILE A O 1
ATOM 749 N N . VAL A 1 96 ? -5.027 2.152 9.672 1.00 95.44 96 VAL A N 1
ATOM 750 C CA . VAL A 1 96 ? -4.891 0.779 10.184 1.00 95.44 96 VAL A CA 1
ATOM 751 C C . VAL A 1 96 ? -3.883 0.740 11.330 1.00 95.44 96 VAL A C 1
ATOM 753 O O . VAL A 1 96 ? -4.187 0.169 12.372 1.00 95.44 96 VAL A O 1
ATOM 756 N N . ILE A 1 97 ? -2.742 1.417 11.195 1.00 94.19 97 ILE A N 1
ATOM 757 C CA . ILE A 1 97 ? -1.739 1.498 12.265 1.00 94.19 97 ILE A CA 1
ATOM 758 C C . ILE A 1 97 ? -2.306 2.221 13.488 1.00 94.19 97 ILE A C 1
ATOM 760 O O . ILE A 1 97 ? -2.221 1.701 14.595 1.00 94.19 97 ILE A O 1
ATOM 764 N N . MET A 1 98 ? -2.953 3.377 13.312 1.00 94.12 98 MET A N 1
ATOM 765 C CA . MET A 1 98 ? -3.572 4.108 14.428 1.00 94.12 98 MET A CA 1
ATOM 766 C C . MET A 1 98 ? -4.627 3.263 15.159 1.00 94.12 98 MET A C 1
ATOM 768 O O . MET A 1 98 ? -4.690 3.261 16.389 1.00 94.12 98 MET A O 1
ATOM 772 N N . MET A 1 99 ? -5.427 2.504 14.408 1.00 95.44 99 MET A N 1
ATOM 773 C CA . MET A 1 99 ? -6.382 1.548 14.960 1.00 95.44 99 MET A CA 1
ATOM 774 C C . MET A 1 99 ? -5.683 0.442 15.769 1.00 95.44 99 MET A C 1
ATOM 776 O O . MET A 1 99 ? -6.129 0.105 16.866 1.00 95.44 99 MET A O 1
ATOM 780 N N . GLU A 1 100 ? -4.590 -0.127 15.258 1.00 93.88 100 GLU A N 1
ATOM 781 C CA . GLU A 1 100 ? -3.831 -1.181 15.941 1.00 93.88 100 GLU A CA 1
ATOM 782 C C . GLU A 1 100 ? -3.110 -0.683 17.197 1.00 93.88 100 GLU A C 1
ATOM 784 O O . GLU A 1 100 ? -3.116 -1.383 18.214 1.00 93.88 100 GLU A O 1
ATOM 789 N N . LEU A 1 101 ? -2.564 0.535 17.171 1.00 94.31 101 LEU A N 1
ATOM 790 C CA . LEU A 1 101 ? -1.969 1.188 18.339 1.00 94.31 101 LEU A CA 1
ATOM 791 C C . LEU A 1 101 ? -2.995 1.343 19.461 1.00 94.31 101 LEU A C 1
ATOM 793 O O . LEU A 1 101 ? -2.721 0.998 20.610 1.00 94.31 101 LEU A O 1
ATOM 797 N N . LYS A 1 102 ? -4.205 1.797 19.117 1.00 93.69 102 LYS A N 1
ATOM 798 C CA . LYS A 1 102 ? -5.301 1.948 20.076 1.00 93.69 102 LYS A CA 1
ATOM 799 C C . LYS A 1 102 ? -5.768 0.601 20.630 1.00 93.69 102 LYS A C 1
ATOM 801 O O . LYS A 1 102 ? -6.017 0.489 21.826 1.00 93.69 102 LYS A O 1
ATOM 806 N N . ARG A 1 103 ? -5.865 -0.424 19.778 1.00 93.38 103 ARG A N 1
ATOM 807 C CA . ARG A 1 103 ? -6.293 -1.775 20.174 1.00 93.38 103 ARG A CA 1
ATOM 808 C C . ARG A 1 103 ? -5.250 -2.495 21.029 1.00 93.38 103 ARG A C 1
ATOM 810 O O . ARG A 1 103 ? -5.612 -3.250 21.925 1.00 93.38 103 ARG A O 1
ATOM 817 N N . THR A 1 104 ? -3.965 -2.302 20.742 1.00 93.12 104 THR A N 1
ATOM 818 C CA . THR A 1 104 ? -2.860 -3.021 21.395 1.00 93.12 104 THR A CA 1
ATOM 819 C C . THR A 1 104 ? -1.723 -2.088 21.829 1.00 93.12 104 THR A C 1
ATOM 821 O O . THR A 1 104 ? -0.623 -2.156 21.273 1.00 93.12 104 THR A O 1
ATOM 824 N N . PRO A 1 105 ? -1.932 -1.276 22.886 1.00 90.69 105 PRO A N 1
ATOM 825 C CA . PRO A 1 105 ? -0.936 -0.304 23.347 1.00 90.69 105 PRO A CA 1
ATOM 826 C C . PRO A 1 105 ? 0.396 -0.937 23.764 1.00 90.69 105 PRO A C 1
ATOM 828 O O . PRO A 1 105 ? 1.451 -0.353 23.558 1.00 90.69 105 PRO A O 1
ATOM 831 N N . ARG A 1 106 ? 0.377 -2.178 24.274 1.00 93.25 106 ARG A N 1
ATOM 832 C CA . ARG A 1 106 ? 1.589 -2.909 24.699 1.00 93.25 106 ARG A CA 1
ATOM 833 C C . ARG A 1 106 ? 2.620 -3.115 23.585 1.00 93.25 106 ARG A C 1
ATOM 835 O O . ARG A 1 106 ? 3.781 -3.358 23.874 1.00 93.25 106 ARG A O 1
ATOM 842 N N . LYS A 1 107 ? 2.197 -3.071 22.319 1.00 91.25 107 LYS A N 1
ATOM 843 C CA . LYS A 1 107 ? 3.080 -3.218 21.152 1.00 91.25 107 LYS A CA 1
ATOM 844 C C . LYS A 1 107 ? 3.348 -1.882 20.454 1.00 91.25 107 LYS A C 1
ATOM 846 O O . LYS A 1 107 ? 3.961 -1.887 19.387 1.00 91.25 107 LYS A O 1
ATOM 851 N N . ALA A 1 108 ? 2.900 -0.763 21.028 1.00 89.62 108 ALA A N 1
ATOM 852 C CA . ALA A 1 108 ? 2.905 0.537 20.372 1.00 89.62 108 ALA A CA 1
ATOM 853 C C . ALA A 1 108 ? 4.303 0.970 19.934 1.00 89.62 108 ALA A C 1
ATOM 855 O O . ALA A 1 108 ? 4.480 1.305 18.768 1.00 89.62 108 ALA A O 1
ATOM 856 N N . GLU A 1 109 ? 5.296 0.870 20.816 1.00 88.44 109 GLU A N 1
ATOM 857 C CA . GLU A 1 109 ? 6.684 1.231 20.502 1.00 88.44 109 GLU A CA 1
ATOM 858 C C . GLU A 1 109 ? 7.201 0.459 19.286 1.00 88.44 109 GLU A C 1
ATOM 860 O O . GLU A 1 109 ? 7.639 1.054 18.307 1.00 88.44 109 GLU A O 1
ATOM 865 N N . SER A 1 110 ? 7.035 -0.867 19.280 1.00 91.19 110 SER A N 1
ATOM 866 C CA . SER A 1 110 ? 7.477 -1.704 18.160 1.00 91.19 110 SER A CA 1
ATOM 867 C C . SER A 1 110 ? 6.781 -1.368 16.832 1.00 91.19 110 SER A C 1
ATOM 869 O O . SER A 1 110 ? 7.394 -1.473 15.767 1.00 91.19 110 SER A O 1
ATOM 871 N N . MET A 1 111 ? 5.504 -0.970 16.871 1.00 90.00 111 MET A N 1
ATOM 872 C CA . MET A 1 111 ? 4.752 -0.569 15.680 1.00 90.00 111 MET A CA 1
ATOM 873 C C . MET A 1 111 ? 5.169 0.818 15.195 1.00 90.00 111 MET A C 1
ATOM 875 O O . MET A 1 111 ? 5.335 1.010 13.992 1.00 90.00 111 MET A O 1
ATOM 879 N N . LEU A 1 112 ? 5.372 1.761 16.119 1.00 89.62 112 LEU A N 1
ATOM 880 C CA . LEU A 1 112 ? 5.831 3.113 15.819 1.00 89.62 112 LEU A CA 1
ATOM 881 C C . LEU A 1 112 ? 7.222 3.085 15.195 1.00 89.62 112 LEU A C 1
ATOM 883 O O . LEU A 1 112 ? 7.401 3.684 14.142 1.00 89.62 112 LEU A O 1
ATOM 887 N N . THR A 1 113 ? 8.167 2.322 15.748 1.00 90.44 113 THR A N 1
ATOM 888 C CA . THR A 1 113 ? 9.513 2.179 15.171 1.00 90.44 113 THR A CA 1
ATOM 889 C C . THR A 1 113 ? 9.454 1.658 13.736 1.00 90.44 113 THR A C 1
ATOM 891 O O . THR A 1 113 ? 10.068 2.234 12.840 1.00 90.44 113 THR A O 1
ATOM 894 N N . LYS A 1 114 ? 8.652 0.615 13.475 1.00 88.56 114 LYS A N 1
ATOM 895 C CA . LYS A 1 114 ? 8.465 0.081 12.113 1.00 88.56 114 LYS A CA 1
ATOM 896 C C . LYS A 1 114 ? 7.818 1.093 11.169 1.00 88.56 114 LYS A C 1
ATOM 898 O O . LYS A 1 114 ? 8.197 1.163 10.003 1.00 88.56 114 LYS A O 1
ATOM 903 N N . TRP A 1 115 ? 6.835 1.850 11.649 1.00 88.38 115 TRP A N 1
ATOM 904 C CA . TRP A 1 115 ? 6.136 2.856 10.853 1.00 88.38 115 TRP A CA 1
ATOM 905 C C . TRP A 1 115 ? 7.025 4.057 10.520 1.00 88.38 115 TRP A C 1
ATOM 907 O O . TRP A 1 115 ? 7.040 4.502 9.373 1.00 88.38 115 TRP A O 1
ATOM 917 N N . VAL A 1 116 ? 7.801 4.543 11.492 1.00 89.31 116 VAL A N 1
ATOM 918 C CA . VAL A 1 116 ? 8.781 5.617 11.296 1.00 89.31 116 VAL A CA 1
ATOM 919 C C . VAL A 1 116 ? 9.827 5.181 10.279 1.00 89.31 116 VAL A C 1
ATOM 921 O O . VAL A 1 116 ? 10.019 5.889 9.295 1.00 89.31 116 VAL A O 1
ATOM 924 N N . GLN A 1 117 ? 10.413 3.989 10.439 1.00 88.44 117 GLN A N 1
ATOM 925 C CA . GLN A 1 117 ? 11.390 3.470 9.480 1.00 88.44 117 GLN A CA 1
ATOM 926 C C . GLN A 1 117 ? 10.803 3.386 8.066 1.00 88.44 117 GLN A C 1
ATOM 928 O O . GLN A 1 117 ? 11.375 3.928 7.129 1.00 88.44 117 GLN A O 1
ATOM 933 N N . ALA A 1 118 ? 9.609 2.804 7.915 1.00 83.19 118 ALA A N 1
ATOM 934 C CA . ALA A 1 118 ? 8.950 2.717 6.613 1.00 83.19 118 ALA A CA 1
ATOM 935 C C . ALA A 1 118 ? 8.659 4.098 5.995 1.00 83.19 118 ALA A C 1
ATOM 937 O O . ALA A 1 118 ? 8.658 4.244 4.774 1.00 83.19 118 ALA A O 1
ATOM 938 N N . THR A 1 119 ? 8.394 5.111 6.822 1.00 84.25 119 THR A N 1
ATOM 939 C CA . THR A 1 119 ? 8.148 6.482 6.358 1.00 84.25 119 THR A CA 1
ATOM 940 C C . THR A 1 119 ? 9.435 7.154 5.890 1.00 84.25 119 THR A C 1
ATOM 942 O O . THR A 1 119 ? 9.421 7.788 4.836 1.00 84.25 119 THR A O 1
ATOM 945 N N . LEU A 1 120 ? 10.538 6.964 6.618 1.00 85.56 120 LEU A N 1
ATOM 946 C CA . LEU A 1 120 ? 11.865 7.447 6.231 1.00 85.56 120 LEU A CA 1
ATOM 947 C C . LEU A 1 120 ? 12.320 6.812 4.914 1.00 85.56 120 LEU A C 1
ATOM 949 O O . LEU A 1 120 ? 12.675 7.539 3.988 1.00 85.56 120 LEU A O 1
ATOM 953 N N . ASP A 1 121 ? 12.185 5.491 4.779 1.00 83.56 121 ASP A N 1
ATOM 954 C CA . ASP A 1 121 ? 12.534 4.765 3.552 1.00 83.56 121 ASP A CA 1
ATOM 955 C C . ASP A 1 121 ? 11.761 5.321 2.335 1.00 83.56 121 ASP A C 1
ATOM 957 O O . ASP A 1 121 ? 12.328 5.557 1.267 1.00 83.56 121 ASP A O 1
ATOM 961 N N . MET A 1 122 ? 10.459 5.600 2.500 1.00 78.88 122 MET A N 1
ATOM 962 C CA . MET A 1 122 ? 9.631 6.205 1.447 1.00 78.88 122 MET A CA 1
ATOM 963 C C . MET A 1 122 ? 10.046 7.642 1.103 1.00 78.88 122 MET A C 1
ATOM 965 O O . MET A 1 122 ? 9.868 8.077 -0.038 1.00 78.88 122 MET A O 1
ATOM 969 N N . GLU A 1 123 ? 10.516 8.428 2.071 1.00 82.88 123 GLU A N 1
ATOM 970 C CA . GLU A 1 123 ? 11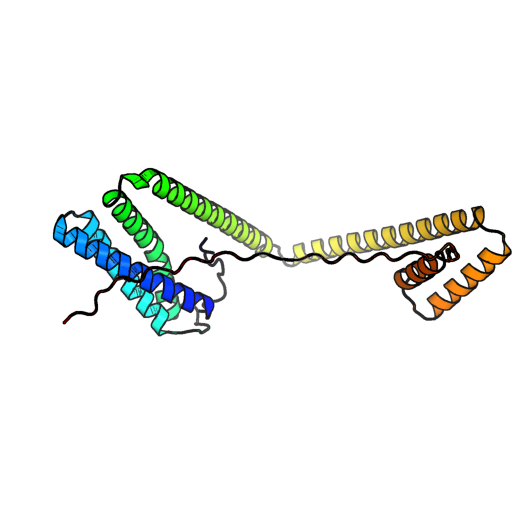.010 9.782 1.811 1.00 82.88 123 GLU A CA 1
ATOM 971 C C . GLU A 1 123 ? 12.353 9.772 1.090 1.00 82.88 123 GLU A C 1
ATOM 973 O O . GLU A 1 123 ? 12.527 10.535 0.138 1.00 82.88 123 GLU A O 1
ATOM 978 N N . GLU A 1 124 ? 13.269 8.892 1.487 1.00 82.75 124 GLU A N 1
ATOM 979 C CA . GLU A 1 124 ? 14.535 8.690 0.788 1.00 82.75 124 GLU A CA 1
ATOM 980 C C . GLU A 1 124 ? 14.308 8.251 -0.658 1.00 82.75 124 GLU A C 1
ATOM 982 O O . GLU A 1 124 ? 14.896 8.822 -1.577 1.00 82.75 124 GLU A O 1
ATOM 987 N N . GLU A 1 125 ? 13.394 7.309 -0.894 1.00 78.81 125 GLU A N 1
ATOM 988 C CA . GLU A 1 125 ? 13.049 6.862 -2.244 1.00 78.81 125 GLU A CA 1
ATOM 989 C C . GLU A 1 125 ? 12.464 8.007 -3.087 1.00 78.81 125 GLU A C 1
ATOM 991 O O . GLU A 1 125 ? 12.820 8.171 -4.256 1.00 78.81 125 GLU A O 1
ATOM 996 N N . LYS A 1 126 ? 11.628 8.870 -2.494 1.00 80.81 126 LYS A N 1
ATOM 997 C CA . LYS A 1 126 ? 11.119 10.076 -3.169 1.00 80.81 126 LYS A CA 1
ATOM 998 C C . LYS A 1 126 ? 12.217 11.090 -3.471 1.00 80.81 126 LYS A C 1
ATOM 1000 O O . LYS A 1 126 ? 12.138 11.732 -4.517 1.00 80.81 126 LYS A O 1
ATOM 1005 N N . LYS A 1 127 ? 13.195 11.275 -2.578 1.00 81.88 127 LYS A N 1
ATOM 1006 C CA . LYS A 1 127 ? 14.345 12.164 -2.813 1.00 81.88 127 LYS A CA 1
ATOM 1007 C C . LYS A 1 127 ? 15.181 11.650 -3.981 1.00 81.88 127 LYS A C 1
ATOM 1009 O O . LYS A 1 127 ? 15.316 12.370 -4.963 1.00 81.88 127 LYS A O 1
ATOM 1014 N N . ARG A 1 128 ? 15.561 10.368 -3.962 1.00 76.12 128 ARG A N 1
ATOM 1015 C CA . ARG A 1 128 ? 16.276 9.714 -5.073 1.00 76.12 128 ARG A CA 1
ATOM 1016 C C . ARG A 1 128 ? 15.507 9.805 -6.392 1.00 76.12 128 ARG A C 1
ATOM 1018 O O . ARG A 1 128 ? 16.083 10.078 -7.437 1.00 76.12 128 ARG A O 1
ATOM 1025 N N . ALA A 1 129 ? 14.185 9.625 -6.359 1.00 75.00 129 ALA A N 1
ATOM 1026 C CA . ALA A 1 129 ? 13.340 9.757 -7.546 1.00 75.00 129 ALA A CA 1
ATOM 1027 C C . ALA A 1 129 ? 13.302 11.191 -8.104 1.00 75.00 129 ALA A C 1
ATOM 1029 O O . ALA A 1 129 ? 13.216 11.377 -9.319 1.00 75.00 129 ALA A O 1
ATOM 1030 N N . LYS A 1 130 ? 13.335 12.207 -7.232 1.00 77.94 130 LYS A N 1
ATOM 1031 C CA . LYS A 1 130 ? 13.407 13.614 -7.645 1.00 77.94 130 LYS A CA 1
ATOM 1032 C C . LYS A 1 130 ? 14.764 13.935 -8.251 1.00 77.94 130 LYS A C 1
ATOM 1034 O O . LYS A 1 130 ? 14.773 14.479 -9.350 1.00 77.94 130 LYS A O 1
ATOM 1039 N N . GLU A 1 131 ? 15.845 13.527 -7.588 1.00 79.25 131 GLU A N 1
ATOM 1040 C CA . GLU A 1 131 ? 17.228 13.682 -8.054 1.00 79.25 131 GLU A CA 1
ATOM 1041 C C . GLU A 1 131 ? 17.422 13.040 -9.432 1.00 79.25 131 GLU A C 1
ATOM 1043 O O . GLU A 1 131 ? 17.913 13.691 -10.347 1.00 79.25 131 GLU A O 1
ATOM 1048 N N . LEU A 1 132 ? 16.923 11.815 -9.635 1.00 73.06 132 LEU A N 1
ATOM 1049 C CA . LEU A 1 132 ? 16.930 11.158 -10.946 1.00 73.06 132 LEU A CA 1
ATOM 1050 C C . LEU A 1 132 ? 16.128 11.941 -11.995 1.00 73.06 132 LEU A C 1
ATOM 1052 O O . LEU A 1 132 ? 16.593 12.104 -13.117 1.00 73.06 132 LEU A O 1
ATOM 1056 N N . SER A 1 133 ? 14.949 12.469 -11.648 1.00 73.88 133 SER A N 1
ATOM 1057 C CA . SER A 1 133 ? 14.152 13.254 -12.606 1.00 73.88 133 SER A CA 1
ATOM 1058 C C . SER A 1 133 ? 14.760 14.625 -12.922 1.00 73.88 133 SER A C 1
ATOM 1060 O O . SER A 1 133 ? 14.527 15.174 -13.997 1.00 73.88 133 SER A O 1
ATOM 1062 N N . GLU A 1 134 ? 15.494 15.212 -11.977 1.00 78.19 134 GLU A N 1
ATOM 1063 C CA . GLU A 1 134 ? 16.222 16.465 -12.167 1.00 78.19 134 GLU A CA 1
ATOM 1064 C C . GLU A 1 134 ? 17.465 16.232 -13.027 1.00 78.19 134 GLU A C 1
ATOM 1066 O O . GLU A 1 134 ? 17.672 16.979 -13.982 1.00 78.19 134 GLU A O 1
ATOM 1071 N N . ALA A 1 135 ? 18.198 15.140 -12.794 1.00 69.75 135 ALA A N 1
ATOM 1072 C CA . ALA A 1 135 ? 19.291 14.696 -13.653 1.00 69.75 135 ALA A CA 1
ATOM 1073 C C . ALA A 1 135 ? 18.815 14.406 -15.090 1.00 69.75 135 ALA A C 1
ATOM 1075 O O . ALA A 1 135 ? 19.399 14.910 -16.045 1.00 69.75 135 ALA A O 1
ATOM 1076 N N . GLU A 1 136 ? 17.697 13.692 -15.273 1.00 66.75 136 GLU A N 1
ATOM 1077 C CA . GLU A 1 136 ? 17.111 13.442 -16.603 1.00 66.75 136 GLU A CA 1
ATOM 1078 C C . GLU A 1 136 ? 16.692 14.736 -17.325 1.00 66.75 136 GLU A C 1
ATOM 1080 O O . GLU A 1 136 ? 16.813 14.835 -18.546 1.00 66.75 136 GLU A O 1
ATOM 1085 N N . LYS A 1 137 ? 16.213 15.752 -16.595 1.00 69.88 137 LYS A N 1
ATOM 1086 C CA . LYS A 1 137 ? 15.870 17.064 -17.175 1.00 69.88 137 LYS A CA 1
ATOM 1087 C C . LYS A 1 137 ? 17.090 17.888 -17.570 1.00 69.88 137 LYS A C 1
ATOM 1089 O O . LYS A 1 137 ? 16.958 18.732 -18.453 1.00 69.88 137 LYS A O 1
ATOM 1094 N N . LEU A 1 138 ? 18.223 17.691 -16.900 1.00 61.12 138 LEU A N 1
ATOM 1095 C CA . LEU A 1 138 ? 19.487 18.334 -17.253 1.00 61.12 138 LEU A CA 1
ATOM 1096 C C . LEU A 1 138 ? 20.078 17.688 -18.513 1.00 61.12 138 LEU A C 1
ATOM 1098 O O . LEU A 1 138 ? 20.458 18.409 -19.425 1.00 61.12 138 LEU A O 1
ATOM 1102 N N . ILE A 1 139 ? 20.008 16.359 -18.630 1.00 57.66 139 ILE A N 1
ATOM 1103 C CA . ILE A 1 139 ? 20.421 15.620 -19.836 1.00 57.66 139 ILE A CA 1
ATOM 1104 C C . ILE A 1 139 ? 19.510 15.948 -21.035 1.00 57.66 139 ILE A C 1
ATOM 1106 O O . ILE A 1 139 ? 19.973 16.120 -22.155 1.00 57.66 139 ILE A O 1
ATOM 1110 N N . GLY A 1 140 ? 18.199 16.102 -20.818 1.00 52.47 140 GLY A N 1
ATOM 1111 C CA . GLY A 1 140 ? 17.238 16.460 -21.873 1.00 52.47 140 GLY A CA 1
ATOM 1112 C C . GLY A 1 140 ? 17.295 17.915 -22.364 1.00 52.47 140 GLY A C 1
ATOM 1113 O O . GLY A 1 140 ? 16.436 18.308 -23.155 1.00 52.47 140 GLY A O 1
ATOM 1114 N N . LYS A 1 141 ? 18.243 18.725 -21.872 1.00 50.69 141 LYS A N 1
ATOM 1115 C CA . LYS A 1 141 ? 18.452 20.128 -22.265 1.00 50.69 141 LYS A CA 1
ATOM 1116 C C . LYS A 1 141 ? 19.783 20.388 -22.968 1.00 50.69 141 LYS A C 1
ATOM 1118 O O . LYS A 1 141 ? 20.018 21.537 -23.329 1.00 50.69 141 LYS A O 1
ATOM 1123 N N . GLU A 1 142 ? 20.616 19.377 -23.192 1.00 47.19 142 GLU A N 1
ATOM 1124 C CA . GLU A 1 142 ? 21.767 19.554 -24.076 1.00 47.19 142 GLU A CA 1
ATOM 1125 C C . GLU A 1 142 ? 21.244 19.751 -25.503 1.00 47.19 142 GLU A C 1
ATOM 1127 O O . GLU A 1 142 ? 20.556 18.895 -26.070 1.00 47.19 142 GLU A O 1
ATOM 1132 N N . SER A 1 143 ? 21.517 20.929 -26.065 1.00 51.25 143 SER A N 1
ATOM 1133 C CA . SER A 1 143 ? 21.326 21.182 -27.490 1.00 51.25 143 SER A CA 1
ATOM 1134 C C . SER A 1 143 ? 22.045 20.072 -28.272 1.00 51.25 143 SER A C 1
ATOM 1136 O O . SER A 1 143 ? 23.143 19.675 -27.871 1.00 51.25 143 SER A O 1
ATOM 1138 N N . PRO A 1 144 ? 21.502 19.571 -29.400 1.00 58.25 144 PRO A N 1
ATOM 1139 C CA . PRO A 1 144 ? 22.197 18.588 -30.240 1.00 58.25 144 PRO A CA 1
ATOM 1140 C C . PRO A 1 144 ? 23.604 19.044 -30.675 1.00 58.25 144 PRO A C 1
ATOM 1142 O O . PRO A 1 144 ? 24.416 18.220 -31.086 1.00 58.25 144 PRO A O 1
ATOM 1145 N N . GLU A 1 145 ? 23.897 20.339 -30.556 1.00 55.53 145 GLU A N 1
ATOM 1146 C CA . GLU A 1 145 ? 25.200 20.948 -30.804 1.00 55.53 145 GLU A CA 1
ATOM 1147 C C . GLU A 1 145 ? 26.223 20.682 -29.676 1.00 55.53 145 GLU A C 1
ATOM 1149 O O . GLU A 1 145 ? 27.340 20.261 -29.970 1.00 55.53 145 GLU A O 1
ATOM 1154 N N . GLU A 1 146 ? 25.831 20.788 -28.398 1.00 56.25 146 GLU A N 1
ATOM 1155 C CA . GLU A 1 146 ? 26.697 20.483 -27.237 1.00 56.25 146 GLU A CA 1
ATOM 1156 C C . GLU A 1 146 ? 26.931 18.973 -27.084 1.00 56.25 146 GLU A C 1
ATOM 1158 O O . GLU A 1 146 ? 28.050 18.529 -26.821 1.00 56.25 146 GLU A O 1
ATOM 1163 N N . ALA A 1 147 ? 25.907 18.155 -27.346 1.00 57.72 147 ALA A N 1
ATOM 1164 C CA . ALA A 1 147 ? 26.043 16.698 -27.342 1.00 57.72 147 ALA A CA 1
ATOM 1165 C C . ALA A 1 147 ? 26.993 16.200 -28.453 1.00 57.72 147 ALA A C 1
ATOM 1167 O O . ALA A 1 147 ? 27.722 15.223 -28.267 1.00 57.72 147 ALA A O 1
ATOM 1168 N N . ALA A 1 148 ? 27.027 16.881 -29.606 1.00 63.22 148 ALA A N 1
ATOM 1169 C CA . ALA A 1 148 ? 27.949 16.567 -30.696 1.00 63.22 148 ALA A CA 1
ATOM 1170 C C . ALA A 1 148 ? 29.397 16.979 -30.383 1.00 63.22 148 ALA A C 1
ATOM 1172 O O . ALA A 1 148 ? 30.334 16.309 -30.827 1.00 63.22 148 ALA A O 1
ATOM 1173 N N . GLU A 1 149 ? 29.598 18.058 -29.626 1.00 66.12 149 GLU A N 1
ATOM 1174 C CA . GLU A 1 149 ? 30.921 18.496 -29.177 1.00 66.12 149 GLU A CA 1
ATOM 1175 C C . GLU A 1 149 ? 31.479 17.563 -28.093 1.00 66.12 149 GLU A C 1
ATOM 1177 O O . GLU A 1 149 ? 32.583 17.034 -28.255 1.00 66.12 149 GLU A O 1
ATOM 1182 N N . ASN A 1 150 ? 30.666 17.209 -27.092 1.00 67.06 150 ASN A N 1
ATOM 1183 C CA . ASN A 1 150 ? 31.021 16.218 -26.073 1.00 67.06 150 ASN A CA 1
ATOM 1184 C C . ASN A 1 150 ? 31.296 14.829 -26.675 1.00 67.06 150 ASN A C 1
ATOM 1186 O O . ASN A 1 150 ? 32.235 14.146 -26.263 1.00 67.06 150 ASN A O 1
ATOM 1190 N N . ALA A 1 151 ? 30.550 14.411 -27.704 1.00 70.69 151 ALA A N 1
ATOM 1191 C CA . ALA A 1 151 ? 30.822 13.162 -28.420 1.00 70.69 151 ALA A CA 1
ATOM 1192 C C . ALA A 1 151 ? 32.167 13.194 -29.172 1.00 70.69 151 ALA A C 1
ATOM 1194 O O . ALA A 1 151 ? 32.875 12.184 -29.220 1.00 70.69 151 ALA A O 1
ATOM 1195 N N . LYS A 1 152 ? 32.557 14.348 -29.733 1.00 75.38 152 LYS A N 1
ATOM 1196 C CA . LYS A 1 152 ? 33.878 14.525 -30.358 1.00 75.38 152 LYS A CA 1
ATOM 1197 C C . LYS A 1 152 ? 35.000 14.492 -29.322 1.00 75.38 152 LYS A C 1
ATOM 1199 O O . LYS A 1 152 ? 36.051 13.923 -29.614 1.00 75.38 152 LYS A O 1
ATOM 1204 N N . GLU A 1 153 ? 34.803 15.066 -28.138 1.00 72.56 153 GLU A N 1
ATOM 1205 C CA . GLU A 1 153 ? 35.783 14.989 -27.049 1.00 72.56 153 GLU A CA 1
ATOM 1206 C C . GLU A 1 153 ? 35.924 13.568 -26.493 1.00 72.56 153 GLU A C 1
ATOM 1208 O O . GLU A 1 153 ? 37.043 13.069 -26.386 1.00 72.56 153 GLU A O 1
ATOM 1213 N N . MET A 1 154 ? 34.812 12.865 -26.264 1.00 71.75 154 MET A N 1
ATOM 1214 C CA . MET A 1 154 ? 34.796 11.451 -25.865 1.00 71.75 154 MET A CA 1
ATOM 1215 C C . MET A 1 154 ? 35.490 10.542 -26.892 1.00 71.75 154 MET A C 1
ATOM 1217 O O . MET A 1 154 ? 36.231 9.631 -26.529 1.00 71.75 154 MET A O 1
ATOM 1221 N N . ALA A 1 155 ? 35.317 10.808 -28.190 1.00 77.69 155 ALA A N 1
ATOM 1222 C CA . ALA A 1 155 ? 36.015 10.065 -29.238 1.00 77.69 155 ALA A CA 1
ATOM 1223 C C . ALA A 1 155 ? 37.532 10.345 -29.249 1.00 77.69 155 ALA A C 1
ATOM 1225 O O . ALA A 1 155 ? 38.327 9.455 -29.563 1.00 77.69 155 ALA A O 1
ATOM 1226 N N . LYS A 1 156 ? 37.962 11.568 -28.902 1.00 83.44 156 LYS A N 1
ATOM 1227 C CA . LYS A 1 156 ? 39.389 11.905 -28.753 1.00 83.44 156 LYS A CA 1
ATOM 1228 C C . LYS A 1 156 ? 39.998 11.217 -27.531 1.00 83.44 156 LYS A C 1
ATOM 1230 O O . LYS A 1 156 ? 41.093 10.669 -27.646 1.00 83.44 156 LYS A O 1
ATOM 1235 N N . THR A 1 157 ? 39.304 11.205 -26.393 1.00 77.81 157 THR A N 1
ATOM 1236 C CA . THR A 1 157 ? 39.788 10.541 -25.173 1.00 77.81 157 THR A CA 1
ATOM 1237 C C . THR A 1 157 ? 39.845 9.025 -25.342 1.00 77.81 157 THR A C 1
ATOM 1239 O O . THR A 1 157 ? 40.843 8.422 -24.960 1.00 77.81 157 THR A O 1
ATOM 1242 N N . GLN A 1 158 ? 38.863 8.409 -26.007 1.00 78.00 158 GLN A N 1
ATOM 1243 C CA . GLN A 1 158 ? 38.890 6.977 -26.336 1.00 78.00 158 GLN A CA 1
ATOM 1244 C C . GLN A 1 158 ? 40.077 6.603 -27.230 1.00 78.00 158 GLN A C 1
ATOM 1246 O O . GLN A 1 158 ? 40.786 5.649 -26.920 1.00 78.00 158 GLN A O 1
ATOM 1251 N N . LYS A 1 159 ? 40.368 7.394 -28.273 1.00 83.44 159 LYS A N 1
ATOM 1252 C CA . LYS A 1 159 ? 41.572 7.190 -29.098 1.00 83.44 159 LYS A CA 1
ATOM 1253 C C . LYS A 1 159 ? 42.860 7.312 -28.286 1.00 83.44 159 LYS A C 1
ATOM 1255 O O . LYS A 1 159 ? 43.798 6.554 -28.512 1.00 83.44 159 LYS A O 1
ATOM 1260 N N . LEU A 1 160 ? 42.922 8.252 -27.342 1.00 82.50 160 LEU A N 1
ATOM 1261 C CA . LEU A 1 160 ? 44.092 8.419 -26.482 1.00 82.50 160 LEU A CA 1
ATOM 1262 C C . LEU A 1 160 ? 44.283 7.210 -25.553 1.00 82.50 160 LEU A C 1
ATOM 1264 O O . LEU A 1 160 ? 45.401 6.721 -25.413 1.00 82.50 160 LEU A O 1
ATOM 1268 N N . ILE A 1 161 ? 43.194 6.694 -24.975 1.00 82.19 161 ILE A N 1
ATOM 1269 C CA . ILE A 1 161 ? 43.198 5.481 -24.144 1.00 82.19 161 ILE A CA 1
ATOM 1270 C C . ILE A 1 161 ? 43.673 4.273 -24.956 1.00 82.19 161 ILE A C 1
ATOM 1272 O O . ILE A 1 161 ? 44.497 3.502 -24.473 1.00 82.19 161 ILE A O 1
ATOM 1276 N N . GLU A 1 162 ? 43.210 4.124 -26.195 1.00 84.88 162 GLU A N 1
ATOM 1277 C CA . GLU A 1 162 ? 43.604 3.022 -27.077 1.00 84.88 162 GLU A CA 1
ATOM 1278 C C . GLU A 1 162 ? 45.094 3.088 -27.456 1.00 84.88 162 GLU A C 1
ATOM 1280 O O . GLU A 1 162 ? 45.800 2.078 -27.415 1.00 84.88 162 GLU A O 1
ATOM 1285 N N . ILE A 1 163 ? 45.618 4.292 -27.719 1.00 84.19 163 ILE A N 1
ATOM 1286 C CA . ILE A 1 163 ? 47.054 4.510 -27.946 1.00 84.19 163 ILE A CA 1
ATOM 1287 C C . ILE A 1 163 ? 47.862 4.131 -26.701 1.00 84.19 163 ILE A C 1
ATOM 1289 O O . ILE A 1 163 ? 48.851 3.402 -26.824 1.00 84.19 163 ILE A O 1
ATOM 1293 N N . ILE A 1 164 ? 47.446 4.605 -25.519 1.00 80.38 164 ILE A N 1
ATOM 1294 C CA . ILE A 1 164 ? 48.107 4.300 -24.242 1.00 80.38 164 ILE A CA 1
ATOM 1295 C C . ILE A 1 164 ? 48.113 2.790 -24.008 1.00 80.38 164 ILE A C 1
ATOM 1297 O O . ILE A 1 164 ? 49.178 2.235 -23.750 1.00 80.38 164 ILE A O 1
ATOM 1301 N N . ARG A 1 165 ? 46.969 2.126 -24.195 1.00 80.94 165 ARG A N 1
ATOM 1302 C CA . ARG A 1 165 ? 46.819 0.678 -24.036 1.00 80.94 165 ARG A CA 1
ATOM 1303 C C . ARG A 1 165 ? 47.752 -0.104 -24.962 1.00 80.94 165 ARG A C 1
ATOM 1305 O O . ARG A 1 165 ? 48.500 -0.953 -24.486 1.00 80.94 165 ARG A O 1
ATOM 1312 N N . SER A 1 166 ? 47.802 0.250 -26.250 1.00 79.94 166 SER A N 1
ATOM 1313 C CA . SER A 1 166 ? 48.709 -0.411 -27.203 1.00 79.94 166 SER A CA 1
ATOM 1314 C C . SER A 1 166 ? 50.186 -0.218 -26.841 1.00 79.94 166 SER A C 1
ATOM 1316 O O . SER A 1 166 ? 51.029 -1.068 -27.130 1.00 79.94 166 SER A O 1
ATOM 1318 N N . LYS A 1 167 ? 50.525 0.917 -26.217 1.00 79.62 167 LYS A N 1
ATOM 1319 C CA . LYS A 1 167 ? 51.894 1.225 -25.807 1.00 79.62 167 LYS A CA 1
ATOM 1320 C C . LYS A 1 167 ? 52.277 0.454 -24.547 1.00 79.62 167 LYS A C 1
ATOM 1322 O O . LYS A 1 167 ? 53.391 -0.051 -24.489 1.00 79.62 167 LYS A O 1
ATOM 1327 N N . THR A 1 168 ? 51.368 0.324 -23.582 1.00 75.06 168 THR A N 1
ATOM 1328 C CA . THR A 1 168 ? 51.582 -0.504 -22.389 1.00 75.06 168 THR A CA 1
ATOM 1329 C C . THR A 1 168 ? 51.678 -1.984 -22.736 1.00 75.06 168 THR A C 1
ATOM 1331 O O . THR A 1 168 ? 52.606 -2.631 -22.273 1.00 75.06 168 THR A O 1
ATOM 1334 N N . GLU A 1 169 ? 50.821 -2.500 -23.622 1.00 77.19 169 GLU A N 1
ATOM 1335 C CA . GLU A 1 169 ? 50.880 -3.899 -24.081 1.00 77.19 169 GLU A CA 1
ATOM 1336 C C . GLU A 1 169 ? 52.233 -4.207 -24.749 1.00 77.19 169 GLU A C 1
ATOM 1338 O O . GLU A 1 169 ? 52.851 -5.230 -24.469 1.00 77.19 169 GLU A O 1
ATOM 1343 N N . LYS A 1 170 ? 52.767 -3.274 -25.550 1.00 77.31 170 LYS A N 1
ATOM 1344 C CA . LYS A 1 170 ? 54.102 -3.410 -26.158 1.00 77.31 170 LYS A CA 1
ATOM 1345 C C . LYS A 1 170 ? 55.256 -3.337 -25.160 1.00 77.31 170 LYS A C 1
ATOM 1347 O O . LYS A 1 170 ? 56.266 -3.993 -25.389 1.00 77.31 170 LYS A O 1
ATOM 1352 N N . MET A 1 171 ? 55.152 -2.525 -24.105 1.00 73.31 171 MET A N 1
ATOM 1353 C CA . MET A 1 171 ? 56.192 -2.464 -23.070 1.00 73.31 171 MET A CA 1
ATOM 1354 C C . MET A 1 171 ? 56.193 -3.733 -22.221 1.00 73.31 171 MET A C 1
ATOM 1356 O O . MET A 1 171 ? 57.251 -4.319 -22.049 1.00 73.31 171 MET A O 1
ATOM 1360 N N . VAL A 1 172 ? 55.018 -4.206 -21.800 1.00 75.69 172 VAL A N 1
ATOM 1361 C CA . VAL A 1 172 ? 54.881 -5.444 -21.018 1.00 75.69 172 VAL A CA 1
ATOM 1362 C C . VAL A 1 172 ? 55.348 -6.657 -21.823 1.00 75.69 172 VAL A C 1
ATOM 1364 O O . VAL A 1 172 ? 56.092 -7.479 -21.307 1.00 75.69 172 VAL A O 1
ATOM 1367 N N . ALA A 1 173 ? 55.003 -6.748 -23.113 1.00 69.50 173 ALA A N 1
ATOM 1368 C CA . ALA A 1 173 ? 55.502 -7.820 -23.977 1.00 69.50 173 ALA A CA 1
ATOM 1369 C C . ALA A 1 173 ? 57.031 -7.783 -24.151 1.00 69.50 173 ALA A C 1
ATOM 1371 O O . ALA A 1 173 ? 57.657 -8.824 -24.337 1.00 69.50 173 ALA A O 1
ATOM 1372 N N . LYS A 1 174 ? 57.633 -6.589 -24.101 1.00 76.19 174 LYS A N 1
ATOM 1373 C CA . LYS A 1 174 ? 59.084 -6.421 -24.185 1.00 76.19 174 LYS A CA 1
ATOM 1374 C C . LYS A 1 174 ? 59.773 -6.805 -22.874 1.00 76.19 174 LYS A C 1
ATOM 1376 O O . LYS A 1 174 ? 60.755 -7.530 -22.928 1.00 76.19 174 LYS A O 1
ATOM 1381 N N . GLU A 1 175 ? 59.248 -6.362 -21.734 1.00 74.88 175 GLU A N 1
ATOM 1382 C CA . GLU A 1 175 ? 59.765 -6.719 -20.405 1.00 74.88 175 GLU A CA 1
ATOM 1383 C C . GLU A 1 175 ? 59.644 -8.226 -20.150 1.00 74.88 175 GLU A C 1
ATOM 1385 O O . GLU A 1 175 ? 60.622 -8.852 -19.761 1.00 74.88 175 GLU A O 1
ATOM 1390 N N . LEU A 1 176 ? 58.507 -8.842 -20.495 1.00 66.38 176 LEU A N 1
ATOM 1391 C CA . LEU A 1 176 ? 58.319 -10.292 -20.387 1.00 66.38 176 LEU A CA 1
ATOM 1392 C C . LEU A 1 176 ? 59.288 -11.067 -21.298 1.00 66.38 176 LEU A C 1
ATOM 1394 O O . LEU A 1 176 ? 59.788 -12.121 -20.921 1.00 66.38 176 LEU A O 1
ATOM 1398 N N . ALA A 1 177 ? 59.581 -10.555 -22.498 1.00 62.22 177 ALA A N 1
ATOM 1399 C CA . ALA A 1 177 ? 60.555 -11.174 -23.398 1.00 62.22 177 ALA A CA 1
ATOM 1400 C C . ALA A 1 177 ? 62.005 -11.041 -22.895 1.00 62.22 177 ALA A C 1
ATOM 1402 O O . ALA A 1 177 ? 62.804 -11.945 -23.131 1.00 62.22 177 ALA A O 1
ATOM 1403 N N . GLU A 1 178 ? 62.343 -9.938 -22.219 1.00 70.50 178 GLU A N 1
ATOM 1404 C CA . GLU A 1 178 ? 63.647 -9.738 -21.573 1.00 70.50 178 GLU A CA 1
ATOM 1405 C C . GLU A 1 178 ? 63.792 -10.647 -20.334 1.00 70.50 178 GLU A C 1
ATOM 1407 O O . GLU A 1 178 ? 64.810 -11.322 -20.199 1.00 70.50 178 GLU A O 1
ATOM 1412 N N . GLU A 1 179 ? 62.747 -10.787 -19.514 1.00 62.38 179 GLU A N 1
ATOM 1413 C CA . GLU A 1 179 ? 62.725 -11.676 -18.339 1.00 62.38 179 GLU A CA 1
ATOM 1414 C C . GLU A 1 179 ? 62.786 -13.170 -18.721 1.00 62.38 179 GLU A C 1
ATOM 1416 O O . GLU A 1 179 ? 63.519 -13.951 -18.112 1.00 62.38 179 GLU A O 1
ATOM 1421 N N . ILE A 1 180 ? 62.092 -13.575 -19.792 1.00 58.53 180 ILE A N 1
ATOM 1422 C CA . ILE A 1 180 ? 62.189 -14.933 -20.359 1.00 58.53 180 ILE A CA 1
ATOM 1423 C C . ILE A 1 180 ? 63.595 -15.199 -20.936 1.00 58.53 180 ILE A C 1
ATOM 1425 O O . ILE A 1 180 ? 64.081 -16.330 -20.882 1.00 58.53 180 ILE A O 1
ATOM 1429 N N . ALA A 1 181 ? 64.269 -14.180 -21.483 1.00 57.59 181 ALA A N 1
ATOM 1430 C CA . ALA A 1 181 ? 65.623 -14.313 -22.022 1.00 57.59 181 ALA A CA 1
ATOM 1431 C C . ALA A 1 181 ? 66.703 -14.420 -20.930 1.00 57.59 181 ALA A C 1
ATOM 1433 O O . ALA A 1 181 ? 67.724 -15.067 -21.164 1.00 57.59 181 ALA A O 1
ATOM 1434 N N . GLU A 1 182 ? 66.485 -13.828 -19.751 1.00 59.34 182 GLU A N 1
ATOM 1435 C CA . GLU A 1 182 ? 67.398 -13.942 -18.604 1.00 59.34 182 GLU A CA 1
ATOM 1436 C C . GLU A 1 182 ? 67.280 -15.290 -17.867 1.00 59.34 182 GLU A C 1
ATOM 1438 O O . GLU A 1 182 ? 68.270 -15.752 -17.299 1.00 59.34 182 GLU A O 1
ATOM 1443 N N . ASN A 1 183 ? 66.123 -15.965 -17.929 1.00 55.88 183 ASN A N 1
ATOM 1444 C CA . ASN A 1 183 ? 65.834 -17.159 -17.120 1.00 55.88 183 ASN A CA 1
ATOM 1445 C C . ASN A 1 183 ? 65.884 -18.520 -17.854 1.00 55.88 183 ASN A C 1
ATOM 1447 O O . ASN A 1 183 ? 65.622 -19.545 -17.226 1.00 55.88 183 ASN A O 1
ATOM 1451 N N . MET A 1 184 ? 66.245 -18.595 -19.144 1.00 53.88 184 MET A N 1
ATOM 1452 C CA . MET A 1 184 ? 66.269 -19.871 -19.891 1.00 53.88 184 MET A CA 1
ATOM 1453 C C . MET A 1 184 ? 67.486 -20.047 -20.814 1.00 53.88 184 MET A C 1
ATOM 1455 O O . MET A 1 184 ? 67.938 -19.121 -21.486 1.00 53.88 184 MET A O 1
ATOM 1459 N N . ASN A 1 185 ? 67.979 -21.288 -20.917 1.00 63.94 185 ASN A N 1
ATOM 1460 C CA . ASN A 1 185 ? 69.045 -21.686 -21.840 1.00 63.94 185 ASN A CA 1
ATOM 1461 C C . ASN A 1 185 ? 68.599 -21.452 -23.302 1.00 63.94 185 ASN A C 1
ATOM 1463 O O . ASN A 1 185 ? 67.512 -21.878 -23.691 1.00 63.94 185 ASN A O 1
ATOM 1467 N N . MET A 1 186 ? 69.433 -20.791 -24.119 1.00 58.00 186 MET A N 1
ATOM 1468 C CA . MET A 1 186 ? 69.069 -20.184 -25.422 1.00 58.00 186 MET A CA 1
ATOM 1469 C C . MET A 1 186 ? 68.314 -21.092 -26.418 1.00 58.00 186 MET A C 1
ATOM 1471 O O . MET A 1 186 ? 67.653 -20.594 -27.328 1.00 58.00 186 MET A O 1
ATOM 1475 N N . ALA A 1 187 ? 68.435 -22.415 -26.292 1.00 56.28 187 ALA A N 1
ATOM 1476 C CA . ALA A 1 187 ? 67.782 -23.379 -27.176 1.00 56.28 187 ALA A CA 1
ATOM 1477 C C . ALA A 1 187 ? 66.289 -23.598 -26.851 1.00 56.28 187 ALA A C 1
ATOM 1479 O O . ALA A 1 187 ? 65.482 -23.790 -27.761 1.00 56.28 187 ALA A O 1
ATOM 1480 N N . GLU A 1 188 ? 65.901 -23.538 -25.577 1.00 58.72 188 GLU A N 1
ATOM 1481 C CA . GLU A 1 188 ? 64.517 -23.774 -25.141 1.00 58.72 188 GLU A CA 1
ATOM 1482 C C . GLU A 1 188 ? 63.644 -22.537 -25.385 1.00 58.72 188 GLU A C 1
ATOM 1484 O O . GLU A 1 188 ? 62.512 -22.646 -25.863 1.00 58.72 188 GLU A O 1
ATOM 1489 N N . THR A 1 189 ? 64.220 -21.348 -25.200 1.00 60.50 189 THR A N 1
ATOM 1490 C CA . THR A 1 189 ? 63.595 -20.058 -25.515 1.00 60.50 189 THR A CA 1
ATOM 1491 C C . THR A 1 189 ? 63.277 -19.907 -26.997 1.00 60.50 189 THR A C 1
ATOM 1493 O O . THR A 1 189 ? 62.181 -19.475 -27.355 1.00 60.50 189 THR A O 1
ATOM 1496 N N . GLN A 1 190 ? 64.186 -20.316 -27.887 1.00 66.62 190 GLN A N 1
ATOM 1497 C CA . GLN A 1 190 ? 63.943 -20.248 -29.331 1.00 66.62 190 GLN A CA 1
ATOM 1498 C C . GLN A 1 190 ? 62.804 -21.179 -29.783 1.00 66.62 190 GLN A C 1
ATOM 1500 O O . GLN A 1 190 ? 62.011 -20.788 -30.645 1.00 66.62 190 GLN A O 1
ATOM 1505 N N . MET A 1 191 ? 62.664 -22.369 -29.184 1.00 68.81 191 MET A N 1
ATOM 1506 C CA . MET A 1 191 ? 61.539 -23.270 -29.471 1.00 68.81 191 MET A CA 1
ATOM 1507 C C . MET A 1 191 ? 60.205 -22.739 -28.941 1.00 68.81 191 MET A C 1
ATOM 1509 O O . MET A 1 191 ? 59.200 -22.797 -29.655 1.00 68.81 191 MET A O 1
ATOM 1513 N N . LEU A 1 192 ? 60.183 -22.194 -27.723 1.00 69.44 192 LEU A N 1
ATOM 1514 C CA . LEU A 1 192 ? 58.964 -21.639 -27.138 1.00 69.44 192 LEU A CA 1
ATOM 1515 C C . LEU A 1 192 ? 58.464 -20.434 -27.954 1.00 69.44 192 LEU A C 1
ATOM 1517 O O . LEU A 1 192 ? 57.291 -20.382 -28.327 1.00 69.44 192 LEU A O 1
ATOM 1521 N N . ILE A 1 193 ? 59.369 -19.527 -28.342 1.00 72.12 193 ILE A N 1
ATOM 1522 C CA . ILE A 1 193 ? 59.055 -18.367 -29.191 1.00 72.12 193 ILE A CA 1
ATOM 1523 C C . ILE A 1 193 ? 58.520 -18.812 -30.563 1.00 72.12 193 ILE A C 1
ATOM 1525 O O . ILE A 1 193 ? 57.528 -18.259 -31.046 1.00 72.12 193 ILE A O 1
ATOM 1529 N N . ALA A 1 194 ? 59.119 -19.833 -31.188 1.00 75.25 194 ALA A N 1
ATOM 1530 C CA . ALA A 1 194 ? 58.648 -20.358 -32.472 1.00 75.25 194 ALA A CA 1
ATOM 1531 C C . ALA A 1 194 ? 57.226 -20.948 -32.384 1.00 75.25 194 ALA A C 1
ATOM 1533 O O . ALA A 1 194 ? 56.405 -20.720 -33.279 1.00 75.25 194 ALA A O 1
ATOM 1534 N N . ASN A 1 195 ? 56.908 -21.649 -31.292 1.00 74.12 195 ASN A N 1
ATOM 1535 C CA . ASN A 1 195 ? 55.591 -22.245 -31.063 1.00 74.12 195 ASN A CA 1
ATOM 1536 C C . ASN A 1 195 ? 54.516 -21.195 -30.750 1.00 74.12 195 ASN A C 1
ATOM 1538 O O . ASN A 1 195 ? 53.411 -21.277 -31.295 1.00 74.12 195 ASN A O 1
ATOM 1542 N N . ILE A 1 196 ? 54.847 -20.173 -29.957 1.00 72.06 196 ILE A N 1
ATOM 1543 C CA . ILE A 1 196 ? 53.945 -19.051 -29.663 1.00 72.06 196 ILE A CA 1
ATOM 1544 C C . ILE A 1 196 ? 53.623 -18.288 -30.952 1.00 72.06 196 ILE A C 1
ATOM 1546 O O . ILE A 1 196 ? 52.453 -18.108 -31.283 1.00 72.06 196 ILE A O 1
ATOM 1550 N N . LEU A 1 197 ? 54.632 -17.942 -31.761 1.00 73.31 197 LEU A N 1
ATOM 1551 C CA . LEU A 1 197 ? 54.420 -17.252 -33.040 1.00 73.31 197 LEU A CA 1
ATOM 1552 C C . LEU A 1 197 ? 53.574 -18.074 -34.029 1.00 73.31 197 LEU A C 1
ATOM 1554 O O . LEU A 1 197 ? 52.787 -17.506 -34.793 1.00 73.31 197 LEU A O 1
ATOM 1558 N N . ALA A 1 198 ? 53.706 -19.404 -34.027 1.00 72.56 198 ALA A N 1
ATOM 1559 C CA . ALA A 1 198 ? 52.876 -20.292 -34.839 1.00 72.56 198 ALA A CA 1
ATOM 1560 C C . ALA A 1 198 ? 51.419 -20.363 -34.342 1.00 72.56 198 ALA A C 1
ATOM 1562 O O . ALA A 1 198 ? 50.501 -20.414 -35.164 1.00 72.56 198 ALA A O 1
ATOM 1563 N N . ALA A 1 199 ? 51.189 -20.334 -33.026 1.00 68.88 199 ALA A N 1
ATOM 1564 C CA . ALA A 1 199 ? 49.854 -20.305 -32.429 1.00 68.88 199 ALA A CA 1
ATOM 1565 C C . ALA A 1 199 ? 49.148 -18.960 -32.671 1.00 68.88 199 ALA A C 1
ATOM 1567 O O . ALA A 1 199 ? 47.994 -18.936 -33.102 1.00 68.88 199 ALA A O 1
ATOM 1568 N N . THR A 1 200 ? 49.850 -17.835 -32.533 1.00 71.00 200 THR A N 1
ATOM 1569 C CA . THR A 1 200 ? 49.281 -16.510 -32.823 1.00 71.00 200 THR A CA 1
ATOM 1570 C C . THR A 1 200 ? 48.921 -16.366 -34.306 1.00 71.00 200 THR A C 1
ATOM 1572 O O . THR A 1 200 ? 47.847 -15.866 -34.634 1.00 71.00 200 THR A O 1
ATOM 1575 N N . LYS A 1 201 ? 49.738 -16.901 -35.231 1.00 74.00 201 LYS A N 1
ATOM 1576 C CA . LYS A 1 201 ? 49.395 -16.960 -36.670 1.00 74.00 201 LYS A CA 1
ATOM 1577 C C . LYS A 1 201 ? 48.166 -17.824 -36.977 1.00 74.00 201 LYS A C 1
ATOM 1579 O O . LYS A 1 201 ? 47.543 -17.635 -38.018 1.00 74.00 201 LYS A O 1
ATOM 1584 N N . ARG A 1 202 ? 47.815 -18.760 -36.090 1.00 74.25 202 ARG A N 1
ATOM 1585 C CA . ARG A 1 202 ? 46.609 -19.599 -36.178 1.00 74.25 202 ARG A CA 1
ATOM 1586 C C . ARG A 1 202 ? 45.390 -18.981 -35.479 1.00 74.25 202 ARG A C 1
ATOM 1588 O O . ARG A 1 202 ? 44.331 -19.597 -35.490 1.00 74.25 202 ARG A O 1
ATOM 1595 N N . GLY A 1 203 ? 45.514 -17.770 -34.929 1.00 74.88 203 GLY A N 1
ATOM 1596 C CA . GLY A 1 203 ? 44.398 -17.002 -34.369 1.00 74.88 203 GLY A CA 1
ATOM 1597 C C . GLY A 1 203 ? 44.003 -17.381 -32.941 1.00 74.88 203 GLY A C 1
ATOM 1598 O O . GLY A 1 203 ? 42.898 -17.049 -32.517 1.00 74.88 203 GLY A O 1
ATOM 1599 N N . PHE A 1 204 ? 44.870 -18.073 -32.197 1.00 76.19 204 PHE A N 1
ATOM 1600 C CA . PHE A 1 204 ? 44.629 -18.341 -30.778 1.00 76.19 204 PHE A CA 1
ATOM 1601 C C . PHE A 1 204 ? 44.753 -17.051 -29.953 1.00 76.19 204 PHE A C 1
ATOM 1603 O O . PHE A 1 204 ? 45.641 -16.236 -30.203 1.00 76.19 204 PHE A O 1
ATOM 1610 N N . SER A 1 205 ? 43.855 -16.865 -28.977 1.00 74.56 205 SER A N 1
ATOM 1611 C CA . SER A 1 205 ? 43.902 -15.709 -28.077 1.00 74.56 205 SER A CA 1
ATOM 1612 C C . SER A 1 205 ? 45.077 -15.818 -27.106 1.00 74.56 205 SER A C 1
ATOM 1614 O O . SER A 1 205 ? 45.433 -16.915 -26.672 1.00 74.56 205 SER A O 1
ATOM 1616 N N . GLU A 1 206 ? 45.650 -14.674 -26.732 1.00 69.00 206 GLU A N 1
ATOM 1617 C CA . GLU A 1 206 ? 46.787 -14.588 -25.802 1.00 69.00 206 GLU A CA 1
ATOM 1618 C C . GLU A 1 206 ? 46.495 -15.286 -24.465 1.00 69.00 206 GLU A C 1
ATOM 1620 O O . GLU A 1 206 ? 47.343 -15.992 -23.931 1.00 69.00 206 GLU A O 1
ATOM 1625 N N . GLU A 1 207 ? 45.251 -15.202 -23.990 1.00 73.12 207 GLU A N 1
ATOM 1626 C CA . GLU A 1 207 ? 44.785 -15.852 -22.760 1.00 73.12 207 GLU A CA 1
ATOM 1627 C C . GLU A 1 207 ? 44.781 -17.392 -22.856 1.00 73.12 207 GLU A C 1
ATOM 1629 O O . GLU A 1 207 ? 45.018 -18.091 -21.872 1.00 73.12 207 GLU A O 1
ATOM 1634 N N . THR A 1 208 ? 44.549 -17.936 -24.056 1.00 72.38 208 THR A N 1
ATOM 1635 C CA . THR A 1 208 ? 44.606 -19.385 -24.313 1.00 72.38 208 THR A CA 1
ATOM 1636 C C . THR A 1 208 ? 46.051 -19.870 -24.384 1.00 72.38 208 THR A C 1
ATOM 1638 O O . THR A 1 208 ? 46.364 -20.957 -23.904 1.00 72.38 208 THR A O 1
ATOM 1641 N N . ILE A 1 209 ? 46.939 -19.057 -24.963 1.00 70.44 209 ILE A N 1
ATOM 1642 C CA . ILE A 1 209 ? 48.371 -19.360 -25.061 1.00 70.44 209 ILE A CA 1
ATOM 1643 C C . ILE A 1 209 ? 49.013 -19.321 -23.666 1.00 70.44 209 ILE A C 1
ATOM 1645 O O . ILE A 1 209 ? 49.743 -20.244 -23.320 1.00 70.44 209 ILE A O 1
ATOM 1649 N N . ALA A 1 210 ? 48.676 -18.326 -22.841 1.00 70.38 210 ALA A N 1
ATOM 1650 C CA . ALA A 1 210 ? 49.170 -18.207 -21.468 1.00 70.38 210 ALA A CA 1
ATOM 1651 C C . ALA A 1 210 ? 48.765 -19.407 -20.594 1.00 70.38 210 ALA A C 1
ATOM 1653 O O . ALA A 1 210 ? 49.624 -20.029 -19.976 1.00 70.38 210 ALA A O 1
ATOM 1654 N N . LYS A 1 211 ? 47.487 -19.815 -20.633 1.00 75.56 211 LYS A N 1
ATOM 1655 C CA . LYS A 1 211 ? 47.009 -21.002 -19.900 1.00 75.56 211 LYS A CA 1
ATOM 1656 C C . LYS A 1 211 ? 47.695 -22.298 -20.333 1.00 75.56 211 LYS A C 1
ATOM 1658 O O . LYS A 1 211 ? 47.910 -23.180 -19.508 1.00 75.56 211 LYS A O 1
ATOM 1663 N N . ALA A 1 212 ? 48.023 -22.436 -21.618 1.00 67.75 212 ALA A N 1
ATOM 1664 C CA . ALA A 1 212 ? 48.709 -23.621 -22.130 1.00 67.75 212 ALA A CA 1
ATOM 1665 C C . ALA A 1 212 ? 50.177 -23.694 -21.677 1.00 67.75 212 ALA A C 1
ATOM 1667 O O . ALA A 1 212 ? 50.677 -24.790 -21.442 1.00 67.75 212 ALA A O 1
ATOM 1668 N N . ILE A 1 213 ? 50.847 -22.546 -21.537 1.00 67.12 213 ILE A N 1
ATOM 1669 C CA . ILE A 1 213 ? 52.219 -22.461 -21.015 1.00 67.12 213 ILE A CA 1
ATOM 1670 C C . ILE A 1 213 ? 52.233 -22.778 -19.516 1.00 67.12 213 ILE A C 1
ATOM 1672 O O . ILE A 1 213 ? 53.028 -23.601 -19.083 1.00 67.12 213 ILE A O 1
ATOM 1676 N N . GLU A 1 214 ? 51.291 -22.225 -18.752 1.00 67.69 214 GLU A N 1
ATOM 1677 C CA . GLU A 1 214 ? 51.131 -22.504 -17.316 1.00 67.69 214 GLU A CA 1
ATOM 1678 C C . GLU A 1 214 ? 50.804 -23.987 -17.046 1.00 67.69 214 GLU A C 1
ATOM 1680 O O . GLU A 1 214 ? 51.240 -24.572 -16.060 1.00 67.69 214 GLU A O 1
ATOM 1685 N N . SER A 1 215 ? 50.106 -24.645 -17.979 1.00 66.56 215 SER A N 1
ATOM 1686 C CA . SER A 1 215 ? 49.805 -26.083 -17.898 1.00 66.56 215 SER A CA 1
ATOM 1687 C C . SER A 1 215 ? 51.006 -26.995 -18.197 1.00 66.56 215 SER A C 1
ATOM 1689 O O . SER A 1 215 ? 50.923 -28.194 -17.941 1.00 66.56 215 SER A O 1
ATOM 1691 N N . LEU A 1 216 ? 52.099 -26.472 -18.766 1.00 60.91 216 LEU A N 1
ATOM 1692 C CA . LEU A 1 216 ? 53.322 -27.239 -19.043 1.00 60.91 216 LEU A CA 1
ATOM 1693 C C . LEU A 1 216 ? 54.276 -27.297 -17.839 1.00 60.91 216 LEU A C 1
ATOM 1695 O O . LEU A 1 216 ? 55.218 -28.085 -17.868 1.00 60.91 216 LEU A O 1
ATOM 1699 N N . GLU A 1 217 ? 54.025 -26.518 -16.783 1.00 54.78 217 GLU A N 1
ATOM 1700 C CA . GLU A 1 217 ? 54.911 -26.399 -15.617 1.00 54.78 217 GLU A CA 1
ATOM 1701 C C . GLU A 1 217 ? 54.576 -27.371 -14.467 1.00 54.78 217 GLU A C 1
ATOM 1703 O O . GLU A 1 217 ? 55.168 -27.294 -13.396 1.00 54.78 217 GLU A O 1
ATOM 1708 N N . ILE A 1 218 ? 53.673 -28.337 -14.680 1.00 49.62 218 ILE A N 1
ATOM 1709 C CA . ILE A 1 218 ? 53.343 -29.366 -13.681 1.00 49.62 218 ILE A CA 1
ATOM 1710 C C . ILE A 1 218 ? 53.640 -30.752 -14.257 1.00 49.62 218 ILE A C 1
ATOM 1712 O O . ILE A 1 218 ? 52.769 -31.437 -14.792 1.00 49.62 218 ILE A O 1
ATOM 1716 N N . VAL A 1 219 ? 54.894 -31.180 -14.128 1.00 45.62 219 VAL A N 1
ATOM 1717 C CA . VAL A 1 219 ? 55.254 -32.604 -14.123 1.00 45.62 219 VAL A CA 1
ATOM 1718 C C . VAL A 1 219 ? 55.938 -32.882 -12.791 1.00 45.62 219 VAL A C 1
ATOM 1720 O O . VAL A 1 219 ? 57.153 -33.038 -12.718 1.00 45.62 219 VAL A O 1
ATOM 1723 N N . ASP A 1 220 ? 55.138 -32.921 -11.726 1.00 48.56 220 ASP A N 1
ATOM 1724 C CA . ASP A 1 220 ? 55.554 -33.572 -10.489 1.00 48.56 220 ASP A CA 1
ATOM 1725 C C . ASP A 1 220 ? 55.544 -35.086 -10.733 1.00 48.56 220 ASP A C 1
ATOM 1727 O O . ASP A 1 220 ? 54.517 -35.694 -11.053 1.00 48.56 220 ASP A O 1
ATOM 1731 N N . LEU A 1 221 ? 56.731 -35.685 -10.655 1.00 42.12 221 LEU A N 1
ATOM 1732 C CA . LEU A 1 221 ? 56.924 -37.131 -10.690 1.00 42.12 221 LEU A CA 1
ATOM 1733 C C . LEU A 1 221 ? 56.166 -37.777 -9.515 1.00 42.12 221 LEU A C 1
ATOM 1735 O O . LEU A 1 221 ? 56.285 -37.293 -8.390 1.00 42.12 221 LEU A O 1
ATOM 1739 N N . PRO A 1 222 ? 55.411 -38.870 -9.734 1.00 44.25 222 PRO A N 1
ATOM 1740 C CA . PRO A 1 222 ? 54.666 -39.512 -8.662 1.00 44.25 222 PRO A CA 1
ATOM 1741 C C . PRO A 1 222 ? 55.616 -40.217 -7.691 1.00 44.25 222 PRO A C 1
ATOM 1743 O O . PRO A 1 222 ? 56.357 -41.126 -8.075 1.00 44.25 222 PRO A O 1
ATOM 1746 N N . ASP A 1 223 ? 55.548 -39.800 -6.428 1.00 41.75 223 ASP A N 1
ATOM 1747 C CA . ASP A 1 223 ? 56.195 -40.463 -5.303 1.00 41.75 223 ASP A CA 1
ATOM 1748 C C . ASP A 1 223 ? 55.534 -41.831 -5.086 1.00 41.75 223 ASP A C 1
ATOM 1750 O O . ASP A 1 223 ? 54.354 -41.951 -4.747 1.00 41.75 223 ASP A O 1
ATOM 1754 N N . MET A 1 224 ? 56.301 -42.883 -5.351 1.00 53.28 224 MET A N 1
ATOM 1755 C CA . MET A 1 224 ? 55.940 -44.262 -5.054 1.00 53.28 224 MET A CA 1
ATOM 1756 C C . MET A 1 224 ? 56.377 -44.558 -3.620 1.00 53.28 224 MET A C 1
ATOM 1758 O O . MET A 1 224 ? 57.537 -44.899 -3.401 1.00 53.28 224 MET A O 1
ATOM 1762 N N . ALA A 1 225 ? 55.461 -44.455 -2.657 1.00 46.41 225 ALA A N 1
ATOM 1763 C CA . ALA A 1 225 ? 55.677 -44.987 -1.316 1.00 46.41 225 ALA A CA 1
ATOM 1764 C C . ALA A 1 225 ? 54.367 -45.471 -0.670 1.00 46.41 225 ALA A C 1
ATOM 1766 O O . ALA A 1 225 ? 53.523 -44.687 -0.252 1.00 46.41 225 ALA A O 1
ATOM 1767 N N . GLU A 1 226 ? 54.292 -46.801 -0.625 1.00 47.84 226 GLU A N 1
ATOM 1768 C CA . GLU A 1 226 ? 53.792 -47.651 0.461 1.00 47.84 226 GLU A CA 1
ATOM 1769 C C . GLU A 1 226 ? 52.280 -47.754 0.728 1.00 47.84 226 GLU A C 1
ATOM 1771 O O . GLU A 1 226 ? 51.587 -46.852 1.191 1.00 47.84 226 GLU A O 1
ATOM 1776 N N . ALA A 1 227 ? 51.818 -48.966 0.416 1.00 50.44 227 ALA A N 1
ATOM 1777 C CA . ALA A 1 227 ? 50.610 -49.607 0.888 1.00 50.44 227 ALA A CA 1
ATOM 1778 C C . ALA A 1 227 ? 50.779 -50.119 2.333 1.00 50.44 227 ALA A C 1
ATOM 1780 O O . ALA A 1 227 ? 51.888 -50.125 2.862 1.00 50.44 227 ALA A O 1
ATOM 1781 N N . ASP A 1 228 ? 49.664 -50.640 2.855 1.00 46.19 228 ASP A N 1
ATOM 1782 C CA . ASP A 1 228 ? 49.468 -51.386 4.111 1.00 46.19 228 ASP A CA 1
ATOM 1783 C C . ASP A 1 228 ? 49.125 -50.479 5.318 1.00 46.19 228 ASP A C 1
ATOM 1785 O O . ASP A 1 228 ? 49.725 -49.435 5.530 1.00 46.19 228 ASP A O 1
ATOM 1789 N N . ASP A 1 229 ? 48.108 -50.732 6.142 1.00 44.75 229 ASP A N 1
ATOM 1790 C CA . ASP A 1 229 ? 47.338 -51.949 6.370 1.00 44.75 229 ASP A CA 1
ATOM 1791 C C . ASP A 1 229 ? 45.910 -51.623 6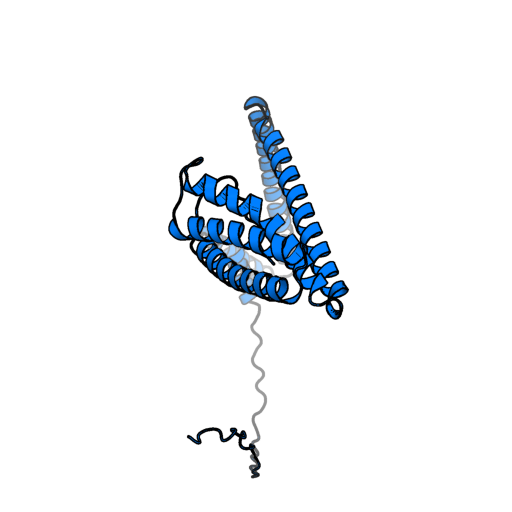.836 1.00 44.75 229 ASP A C 1
ATOM 1793 O O . ASP A 1 229 ? 45.617 -50.563 7.396 1.00 44.75 229 ASP A O 1
ATOM 1797 N N . LYS A 1 230 ? 45.018 -52.578 6.575 1.00 56.69 230 LYS A N 1
ATOM 1798 C CA . LYS A 1 230 ? 43.652 -52.649 7.097 1.00 56.69 230 LYS A CA 1
ATOM 1799 C C . LYS A 1 230 ? 43.681 -52.981 8.586 1.00 56.69 230 LYS A C 1
ATOM 1801 O O . LYS A 1 230 ? 44.439 -53.858 8.970 1.00 56.69 230 LYS A O 1
ATOM 1806 N N . GLU A 1 231 ? 42.728 -52.455 9.348 1.00 49.84 231 GLU A N 1
ATOM 1807 C CA . GLU A 1 231 ? 42.039 -53.259 10.361 1.00 49.84 231 GLU A CA 1
ATOM 1808 C C . GLU A 1 231 ? 40.623 -52.705 10.586 1.00 49.84 231 GLU A C 1
ATOM 1810 O O . GLU A 1 231 ? 40.413 -51.509 10.795 1.00 49.84 231 GLU A O 1
ATOM 1815 N N . GLU A 1 232 ? 39.659 -53.602 10.383 1.00 56.62 232 GLU A N 1
ATOM 1816 C CA . GLU A 1 232 ? 38.243 -53.480 10.715 1.00 56.62 232 GLU A CA 1
ATOM 1817 C C . GLU A 1 232 ? 38.088 -53.562 12.235 1.00 56.62 232 GLU A C 1
ATOM 1819 O O . GLU A 1 232 ? 38.795 -54.343 12.856 1.00 56.62 232 GLU A O 1
ATOM 1824 N N . ASP A 1 233 ? 37.123 -52.841 12.804 1.00 47.00 233 ASP A N 1
ATOM 1825 C CA . ASP A 1 233 ? 36.420 -53.310 13.999 1.00 47.00 233 ASP A CA 1
ATOM 1826 C C . ASP A 1 233 ? 34.978 -52.783 13.965 1.00 47.00 233 ASP A C 1
ATOM 1828 O O . ASP A 1 233 ? 34.706 -51.580 14.059 1.00 47.00 233 ASP A O 1
ATOM 1832 N N . ASP A 1 234 ? 34.064 -53.730 13.760 1.00 55.03 234 ASP A N 1
ATOM 1833 C CA . ASP A 1 234 ? 32.638 -53.633 14.045 1.00 55.03 234 ASP A CA 1
ATOM 1834 C C . ASP A 1 234 ? 32.432 -53.585 15.565 1.00 55.03 234 ASP A C 1
ATOM 1836 O O . ASP A 1 234 ? 33.059 -54.357 16.280 1.00 55.03 234 ASP A O 1
ATOM 1840 N N . GLU A 1 235 ? 31.486 -52.780 16.060 1.00 53.50 235 GLU A N 1
ATOM 1841 C CA . GLU A 1 235 ? 30.679 -53.184 17.218 1.00 53.50 235 GLU A CA 1
ATOM 1842 C C . GLU A 1 235 ? 29.373 -52.378 17.349 1.00 53.50 235 GLU A C 1
ATOM 1844 O O . GLU A 1 235 ? 29.192 -51.279 16.821 1.00 53.50 235 GLU A O 1
ATOM 1849 N N . GLU A 1 236 ? 28.430 -53.033 18.013 1.00 49.41 236 GLU A N 1
ATOM 1850 C CA . GLU A 1 236 ? 26.978 -52.978 17.889 1.00 49.41 236 GLU A CA 1
ATOM 1851 C C . GLU A 1 236 ? 26.243 -51.961 18.795 1.00 49.41 236 GLU A C 1
ATOM 1853 O O . GLU A 1 236 ? 26.755 -51.487 19.801 1.00 49.41 236 GLU A O 1
ATOM 1858 N N . GLU A 1 237 ? 24.958 -51.761 18.451 1.00 48.28 237 GLU A N 1
ATOM 1859 C CA . GLU A 1 237 ? 23.798 -51.464 19.323 1.00 48.28 237 GLU A CA 1
ATOM 1860 C C . GLU A 1 237 ? 23.779 -50.154 20.162 1.00 48.28 237 GLU A C 1
ATOM 1862 O O . GLU A 1 237 ? 24.639 -49.825 20.965 1.00 48.28 237 GLU A O 1
ATOM 1867 N N . THR A 1 238 ? 22.714 -49.343 20.120 1.00 44.00 238 THR A N 1
ATOM 1868 C CA . THR A 1 238 ? 21.469 -49.636 20.855 1.00 44.00 238 THR A CA 1
ATOM 1869 C C . THR A 1 238 ? 20.336 -48.643 20.529 1.00 44.00 238 THR A C 1
ATOM 1871 O O . THR A 1 238 ? 20.530 -47.480 20.181 1.00 44.00 238 THR A O 1
ATOM 1874 N N . LYS A 1 239 ? 19.107 -49.145 20.700 1.00 50.44 239 LYS A N 1
ATOM 1875 C CA . LYS A 1 239 ? 17.800 -48.465 20.665 1.00 50.44 239 LYS A CA 1
ATOM 1876 C C . LYS A 1 239 ? 17.633 -47.357 21.720 1.00 50.44 239 LYS A C 1
ATOM 1878 O O . LYS A 1 239 ? 17.977 -47.557 22.877 1.00 50.44 239 LYS A O 1
ATOM 1883 N N . SER A 1 240 ? 16.880 -46.308 21.379 1.00 41.81 240 SER A N 1
ATOM 1884 C CA . SER A 1 240 ? 15.678 -45.801 22.096 1.00 41.81 240 SER A CA 1
ATOM 1885 C C . SER A 1 240 ? 15.315 -44.428 21.508 1.00 41.81 240 SER A C 1
ATOM 1887 O O . SER A 1 240 ? 16.167 -43.578 21.313 1.00 41.81 240 SER A O 1
ATOM 1889 N N . GLY A 1 241 ? 14.117 -44.221 20.970 1.00 46.66 241 GLY A N 1
ATOM 1890 C CA . GLY A 1 241 ? 12.932 -43.859 21.741 1.00 46.66 241 GLY A CA 1
ATOM 1891 C C . GLY A 1 241 ? 12.383 -42.553 21.159 1.00 46.66 241 GLY A C 1
ATOM 1892 O O . GLY A 1 241 ? 12.791 -41.477 21.575 1.00 46.66 241 GLY A O 1
ATOM 1893 N N . SER A 1 242 ? 11.514 -42.639 20.147 1.00 49.84 242 SER A N 1
ATOM 1894 C CA . SER A 1 242 ? 10.759 -41.475 19.669 1.00 49.84 242 SER A CA 1
ATOM 1895 C C . SER A 1 242 ? 9.346 -41.537 20.234 1.00 49.84 242 SER A C 1
ATOM 1897 O O . SER A 1 242 ? 8.613 -42.510 20.056 1.00 49.84 242 SER A O 1
ATOM 1899 N N . GLU A 1 243 ? 9.032 -40.501 21.000 1.00 56.00 243 GLU A N 1
ATOM 1900 C CA . GLU A 1 243 ? 7.777 -40.285 21.695 1.00 56.00 243 GLU A CA 1
ATOM 1901 C C . GLU A 1 243 ? 6.619 -40.068 20.716 1.00 56.00 243 GLU A C 1
ATOM 1903 O O . GLU A 1 243 ? 6.738 -39.443 19.661 1.00 56.00 243 GLU A O 1
ATOM 1908 N N . ILE A 1 244 ? 5.476 -40.614 21.113 1.00 59.41 244 ILE A N 1
ATOM 1909 C CA . ILE A 1 244 ? 4.181 -40.527 20.448 1.00 59.41 244 ILE A CA 1
ATOM 1910 C C . ILE A 1 244 ? 3.648 -39.090 20.585 1.00 59.41 244 ILE A C 1
ATOM 1912 O O . ILE A 1 244 ? 3.562 -38.597 21.710 1.00 59.41 244 ILE A O 1
ATOM 1916 N N . PRO A 1 245 ? 3.213 -38.421 19.502 1.00 59.47 245 PRO A N 1
ATOM 1917 C CA . PRO A 1 245 ? 2.457 -37.187 19.632 1.00 59.47 245 PRO A CA 1
ATOM 1918 C C . PRO A 1 245 ? 1.015 -37.476 20.069 1.00 59.47 245 PRO A C 1
ATOM 1920 O O . PRO A 1 245 ? 0.256 -38.189 19.409 1.00 59.47 245 PRO A O 1
ATOM 1923 N N . ASP A 1 246 ? 0.678 -36.884 21.208 1.00 57.31 246 ASP A N 1
ATOM 1924 C CA . ASP A 1 246 ? -0.623 -36.839 21.863 1.00 57.31 246 ASP A CA 1
ATOM 1925 C C . ASP A 1 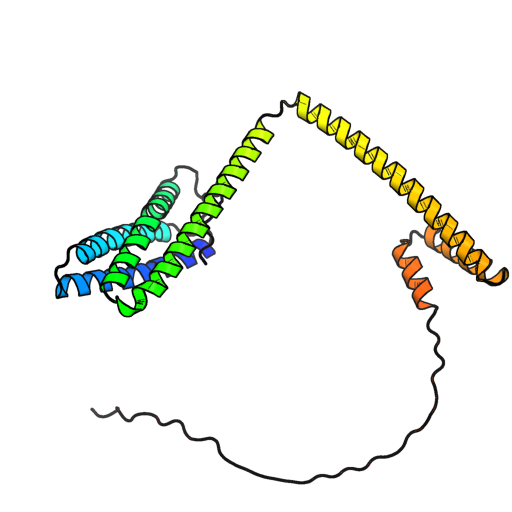246 ? -1.654 -36.096 20.987 1.00 57.31 246 ASP A C 1
ATOM 1927 O O . ASP A 1 246 ? -1.469 -34.924 20.647 1.00 57.31 246 ASP A O 1
ATOM 1931 N N . PHE A 1 247 ? -2.735 -36.779 20.592 1.00 63.59 247 PHE A N 1
ATOM 1932 C CA . PHE A 1 247 ? -3.853 -36.173 19.864 1.00 63.59 247 PHE A CA 1
ATOM 1933 C C . PHE A 1 247 ? -5.089 -36.083 20.773 1.00 63.59 247 PHE A C 1
ATOM 1935 O O . PHE A 1 247 ? -5.573 -37.114 21.253 1.00 63.59 247 PHE A O 1
ATOM 1942 N N . PRO A 1 248 ? -5.650 -34.876 20.980 1.00 64.25 248 PRO A N 1
ATOM 1943 C CA . PRO A 1 248 ? -6.804 -34.680 21.845 1.00 64.25 248 PRO A CA 1
ATOM 1944 C C . PRO A 1 248 ? -8.068 -35.353 21.291 1.00 64.25 248 PRO A C 1
ATOM 1946 O O . PRO A 1 248 ? -8.459 -35.180 20.135 1.00 64.25 248 PRO A O 1
ATOM 1949 N N . ARG A 1 249 ? -8.714 -36.122 22.174 1.00 59.16 249 ARG A N 1
ATOM 1950 C CA . ARG A 1 249 ? -10.007 -36.786 21.983 1.00 59.16 249 ARG A CA 1
ATOM 1951 C C . ARG A 1 249 ? -11.155 -35.782 22.065 1.00 59.16 249 ARG A C 1
ATOM 1953 O O . ARG A 1 249 ? -11.692 -35.577 23.145 1.00 59.16 249 ARG A O 1
ATOM 1960 N N . GLU A 1 250 ? -11.606 -35.260 20.932 1.00 62.97 250 GLU A N 1
ATOM 1961 C CA . GLU A 1 250 ? -12.955 -34.683 20.813 1.00 62.97 250 GLU A CA 1
ATOM 1962 C C . GLU A 1 250 ? -13.613 -35.133 19.499 1.00 62.97 250 GLU A C 1
ATOM 1964 O O . GLU A 1 250 ? -13.863 -34.363 18.580 1.00 62.97 250 GLU A O 1
ATOM 1969 N N . TYR A 1 251 ? -13.883 -36.439 19.421 1.00 55.69 251 TYR A N 1
ATOM 1970 C CA . TYR A 1 251 ? -15.031 -36.987 18.700 1.00 55.69 251 TYR A CA 1
ATOM 1971 C C . TYR A 1 251 ? -15.919 -37.668 19.740 1.00 55.69 251 TYR A C 1
ATOM 1973 O O . TYR A 1 251 ? -15.751 -38.849 20.027 1.00 55.69 251 TYR A O 1
ATOM 1981 N N . PHE A 1 252 ? -16.838 -36.907 20.322 1.00 46.22 252 PHE A N 1
ATOM 1982 C CA . PHE A 1 252 ? -18.027 -37.435 20.979 1.00 46.22 252 PHE A CA 1
ATOM 1983 C C . PHE A 1 252 ? -19.175 -36.452 20.718 1.00 46.22 252 PHE A C 1
ATOM 1985 O O . PHE A 1 252 ? -19.196 -35.381 21.308 1.00 46.22 252 PHE A O 1
ATOM 1992 N N . ILE A 1 253 ? -20.054 -36.880 19.799 1.00 57.00 253 ILE A N 1
ATOM 1993 C CA . ILE A 1 253 ? -21.501 -36.603 19.659 1.00 57.00 253 ILE A CA 1
ATOM 1994 C C . ILE A 1 253 ? -21.937 -35.132 19.634 1.00 57.00 253 ILE A C 1
ATOM 1996 O O . ILE A 1 253 ? -21.983 -34.487 20.700 1.00 57.00 253 ILE A O 1
#

Sequence (253 aa):
MLKFFNSKKDNALTAEMIAQFRRERNSLKGSHATAEAMWNLTKETIYMIAMKTVGKTLKMNKKVLSRGVCKYAPNSTTARRLAAYQKAKPACDNIVIMMELKRTPRKAESMLTKWVQATLDMEEEKKRAKELSEAEKLIGKESPEEAAENAKEMAKTQKLIEIIRSKTEKMVAKELAEEIAENMNMAETQMLIANILAATKRGFSEETIAKAIESLEIVDLPDMAEADDKEEDDEEETKSGSEIPDFPREYFI

pLDDT: mean 76.03, std 17.46, range [33.38, 97.75]

Foldseek 3Di:
DDDDDPDPPFPWDAPVNLVVLVVVLVVLVVLLVVLVVVCVVPVDVLSVVLNVLSVVLSVLSVVLNVVDTDGDDPPPPNSVSVVVSVVSVVVNVVSSLVSVCVVCVVCNVVSVVVVVVVVVVVVVVVVVSVVVVVVVVVVVPPDPVNVVVVVVVVVVVVVVVVVVVVVVVVVVVVVVLVVLVVPDDPVVSVVLVVVVVVVVVVVDDPVRSVVVVVVVPDPDDDDDDDDDDDDDDDDDDDDDDDDDDDDDDDPDD